Protein AF-H2KV58-F1 (afdb_monomer_lite)

Sequence (268 aa):
MRIWKFLKVDTVLFVPSQLVDFVIVAQPSCDIRPKVQAQDVGFKPAGRNEATLSSSSASGVIELLENLCDEKLVSSTQASLLKNKYLKVYKMLNESRDSEFRLVNQSKQYTIELRKLEETLAKAENYPESYNTQADKLREELLTAENQLLCCEGRCDELGYIIEGLRDEEKMLRRECKRKPKGEELENQRIQLERAIEELQTEKLKHTNDGKHLIQTLKEERDALEEEQQLANNTYEQLQSLKDELSGTNPVPIQCQKECAKIEKQQL

Secondary structure (DSSP, 8-state):
-------------------------------------------PPPP----S--THHHHHHHHHHHHHHHTTSS-HHHHHHHHHHHHHHHHHHHHHHHHHHHHHHHHHHHHHHHHHHHHHHHHHHTS--SS-SHHHHHHHHHHHHHHHHHHHHHHHHHHHHHHHHHHHHHHHHHHHHHHSPPHHHHHHHHHHHHHHHHHHHHHHHHHHHHHHHHHHHHHHHHHHHHHHHHHHHHHHHHHHHHHHHHHHHTHHHHHHHHHHHHHHTT--

Foldseek 3Di:
DDDDDDDDPPPPPDDDPDDPPDPPPDDPPPPDDDDDDPDPPPDDPDDPPVDDDDVVVLVVVLVVLVVCVVVVVDPPVRSVVVNVVSVVVVVVVVVVVVVVVVVVVVVVVVVVVVVVVVVVVVVVVPDPPDCPDPVSVVVVVVVVVVVVVVVVVVVVVVVVVVVVVVVVVVVVVVVVVVPDDDPVRVVVVVVVVVVVVVVVVVVVVVVVVVVVVVVVVVVVVVVVVVVVVVVVVVVVVVVVVVVVVVVVCVCVVVVVVVVVVVVVVVVD

pLDDT: mean 79.7, std 22.56, range [31.58, 98.69]

Radius of gyration: 80.45 Å; chains: 1; bounding box: 173×56×215 Å

Structure (mmCIF, N/CA/C/O backbone):
data_AF-H2KV58-F1
#
_entry.id   AF-H2KV58-F1
#
loop_
_atom_site.group_PDB
_atom_site.id
_atom_site.type_symbol
_atom_site.label_atom_id
_atom_site.label_alt_id
_atom_site.label_comp_id
_atom_site.label_asym_id
_atom_site.label_entity_id
_atom_site.label_seq_id
_atom_site.pdbx_PDB_ins_code
_atom_site.Cartn_x
_atom_site.Cartn_y
_atom_site.Cartn_z
_atom_site.occupancy
_atom_site.B_iso_or_equiv
_atom_site.auth_seq_id
_atom_site.auth_comp_id
_atom_site.auth_asym_id
_atom_site.auth_atom_id
_atom_site.pdbx_PDB_model_num
ATOM 1 N N . MET A 1 1 ? 6.576 -27.231 42.875 1.00 41.84 1 MET A N 1
ATOM 2 C CA . MET A 1 1 ? 7.139 -28.538 42.476 1.00 41.84 1 MET A CA 1
ATOM 3 C C . MET A 1 1 ? 6.028 -29.373 41.848 1.00 41.84 1 MET A C 1
ATOM 5 O O . MET A 1 1 ? 5.239 -29.951 42.577 1.00 41.84 1 MET A O 1
ATOM 9 N N . ARG A 1 2 ? 5.904 -29.356 40.517 1.00 37.59 2 ARG A N 1
ATOM 10 C CA . ARG A 1 2 ? 5.389 -30.451 39.675 1.00 37.59 2 ARG A CA 1
ATOM 11 C C . ARG A 1 2 ? 5.483 -29.994 38.223 1.00 37.59 2 ARG A C 1
ATOM 13 O O . ARG A 1 2 ? 4.973 -28.950 37.842 1.00 37.59 2 ARG A O 1
ATOM 20 N N . ILE A 1 3 ? 6.275 -30.765 37.502 1.00 43.22 3 ILE A N 1
ATOM 21 C CA . ILE A 1 3 ? 6.781 -30.573 36.152 1.00 43.22 3 ILE A CA 1
ATOM 22 C C . ILE A 1 3 ? 5.855 -31.357 35.240 1.00 43.22 3 ILE A C 1
ATOM 24 O O . ILE A 1 3 ? 5.830 -32.570 35.401 1.00 43.22 3 ILE A O 1
ATOM 28 N N . TRP A 1 4 ? 5.167 -30.727 34.290 1.00 34.62 4 TRP A N 1
ATOM 29 C CA . TRP A 1 4 ? 4.682 -31.422 33.095 1.00 34.62 4 TRP A CA 1
ATOM 30 C C . TRP A 1 4 ? 5.054 -30.608 31.858 1.00 34.62 4 TRP A C 1
ATOM 32 O O . TRP A 1 4 ? 5.049 -29.381 31.849 1.00 34.62 4 TRP A O 1
ATOM 42 N N . LYS A 1 5 ? 5.523 -31.354 30.870 1.00 40.56 5 LYS A N 1
ATOM 43 C CA . LYS A 1 5 ? 6.378 -30.982 29.750 1.00 40.56 5 LYS A CA 1
ATOM 44 C C . LYS A 1 5 ? 5.607 -31.373 28.481 1.00 40.56 5 LYS A C 1
ATOM 46 O O . LYS A 1 5 ? 4.876 -32.355 28.522 1.00 40.56 5 LYS A O 1
ATOM 51 N N . PHE A 1 6 ? 5.883 -30.668 27.383 1.00 35.94 6 PHE A N 1
ATOM 52 C CA . PHE A 1 6 ? 5.496 -30.957 25.992 1.00 35.94 6 PHE A CA 1
ATOM 53 C C . PHE A 1 6 ? 4.024 -30.765 25.592 1.00 35.94 6 PHE A C 1
ATOM 55 O O . PHE A 1 6 ? 3.172 -31.593 25.870 1.00 35.94 6 PHE A O 1
ATOM 62 N N . LEU A 1 7 ? 3.787 -29.746 24.762 1.00 31.58 7 LEU A N 1
ATOM 63 C CA . LEU A 1 7 ? 3.457 -29.971 23.352 1.00 31.58 7 LEU A CA 1
ATOM 64 C C . LEU A 1 7 ? 3.960 -28.758 22.557 1.00 31.58 7 LEU A C 1
ATOM 66 O O . LEU A 1 7 ? 3.471 -27.643 22.718 1.00 31.58 7 LEU A O 1
ATOM 70 N N . LYS A 1 8 ? 5.002 -28.969 21.753 1.00 35.81 8 LYS A N 1
ATOM 71 C CA . LYS A 1 8 ? 5.476 -27.998 20.771 1.00 35.81 8 LYS A CA 1
ATOM 72 C C . LYS A 1 8 ? 4.748 -28.352 19.482 1.00 35.81 8 LYS A C 1
ATOM 74 O O . LYS A 1 8 ? 5.002 -29.408 18.914 1.00 35.81 8 LYS A O 1
ATOM 79 N N . VAL A 1 9 ? 3.756 -27.547 19.118 1.00 35.97 9 VAL A N 1
ATOM 80 C CA . VAL A 1 9 ? 3.068 -27.670 17.833 1.00 35.97 9 VAL A CA 1
ATOM 81 C C . VAL A 1 9 ? 3.867 -26.821 16.860 1.00 35.97 9 VAL A C 1
ATOM 83 O O . VAL A 1 9 ? 3.733 -25.601 16.830 1.00 35.97 9 VAL A O 1
ATOM 86 N N . ASP A 1 10 ? 4.772 -27.474 16.138 1.00 35.25 10 ASP A N 1
ATOM 87 C CA . ASP A 1 10 ? 5.419 -26.885 14.976 1.00 35.25 10 ASP A CA 1
ATOM 88 C C . ASP A 1 10 ? 4.368 -26.800 13.864 1.00 35.25 10 ASP A C 1
ATOM 90 O O . ASP A 1 10 ? 4.073 -27.778 13.174 1.00 35.25 10 ASP A O 1
ATOM 94 N N . THR A 1 11 ? 3.755 -25.628 13.714 1.00 36.84 11 THR A N 1
ATOM 95 C CA . THR A 1 11 ? 2.908 -25.318 12.562 1.00 36.84 11 THR A CA 1
ATOM 96 C C . THR A 1 11 ? 3.823 -25.033 11.376 1.00 36.84 11 THR A C 1
ATOM 98 O O . THR A 1 11 ? 4.198 -23.895 11.102 1.00 36.84 11 THR A O 1
ATOM 101 N N . VAL A 1 12 ? 4.231 -26.101 10.695 1.00 36.06 12 VAL A N 1
ATOM 102 C CA . VAL A 1 12 ? 4.872 -26.041 9.382 1.00 36.06 12 VAL A CA 1
ATOM 103 C C . VAL A 1 12 ? 3.829 -25.524 8.393 1.00 36.06 12 VAL A C 1
ATOM 105 O O . VAL A 1 12 ? 2.976 -26.272 7.918 1.00 36.06 12 VAL A O 1
ATOM 108 N N . LEU A 1 13 ? 3.874 -24.225 8.098 1.00 35.47 13 LEU A N 1
ATOM 109 C CA . LEU A 1 13 ? 3.200 -23.661 6.935 1.00 35.47 13 LEU A CA 1
ATOM 110 C C . LEU A 1 13 ? 3.973 -24.116 5.696 1.00 35.47 13 LEU A C 1
ATOM 112 O O . LEU A 1 13 ? 5.017 -23.583 5.331 1.00 35.47 13 LEU A O 1
ATOM 116 N N . PHE A 1 14 ? 3.453 -25.193 5.121 1.00 31.97 14 PHE A N 1
ATOM 117 C CA . PHE A 1 14 ? 3.780 -25.740 3.818 1.00 31.97 14 PHE A CA 1
ATOM 118 C C . PHE A 1 14 ? 3.598 -24.647 2.755 1.00 31.97 14 PHE A C 1
ATOM 120 O O . PHE A 1 14 ? 2.476 -24.326 2.371 1.00 31.97 14 PHE A O 1
ATOM 127 N N . VAL A 1 15 ? 4.702 -24.045 2.313 1.00 36.53 15 VAL A N 1
ATOM 128 C CA . VAL A 1 15 ? 4.738 -23.188 1.123 1.00 36.53 15 VAL A CA 1
ATOM 129 C C . VAL A 1 15 ? 4.831 -24.126 -0.081 1.00 36.53 15 VAL A C 1
ATOM 131 O O . VAL A 1 15 ? 5.850 -24.809 -0.216 1.00 36.53 15 VAL A O 1
ATOM 134 N N . PRO A 1 16 ? 3.810 -24.224 -0.950 1.00 35.59 16 PRO A N 1
ATOM 135 C CA . PRO A 1 16 ? 3.936 -25.025 -2.150 1.00 35.59 16 PRO A CA 1
ATOM 136 C C . PRO A 1 16 ? 4.891 -24.309 -3.109 1.00 35.59 16 PRO A C 1
ATOM 138 O O . PRO A 1 16 ? 4.558 -23.315 -3.749 1.00 35.59 16 PRO A O 1
ATOM 141 N N . SER A 1 17 ? 6.108 -24.838 -3.202 1.00 42.50 17 SER A N 1
ATOM 142 C CA . SER A 1 17 ? 6.956 -24.675 -4.375 1.00 42.50 17 SER A CA 1
ATOM 143 C C . SER A 1 17 ? 6.247 -25.332 -5.555 1.00 42.50 17 SER A C 1
ATOM 145 O O . SER A 1 17 ? 6.141 -26.555 -5.559 1.00 42.50 17 SER A O 1
ATOM 147 N N . GLN A 1 18 ? 5.749 -24.539 -6.508 1.00 46.44 18 GLN A N 1
ATOM 148 C CA . GLN A 1 18 ? 5.664 -24.850 -7.945 1.00 46.44 18 GLN A CA 1
ATOM 149 C C . GLN A 1 18 ? 4.760 -23.835 -8.657 1.00 46.44 18 GLN A C 1
ATOM 151 O O . GLN A 1 18 ? 3.552 -24.014 -8.752 1.00 46.44 18 GLN A O 1
ATOM 156 N N . LEU A 1 19 ? 5.376 -22.803 -9.228 1.00 35.50 19 LEU A N 1
ATOM 157 C CA . LEU A 1 19 ? 4.984 -22.306 -10.542 1.00 35.50 19 LEU A CA 1
ATOM 158 C C . LEU A 1 19 ? 6.240 -21.702 -11.168 1.00 35.50 19 LEU A C 1
ATOM 160 O O . LEU A 1 19 ? 6.661 -20.595 -10.847 1.00 35.50 19 LEU A O 1
ATOM 164 N N . VAL A 1 20 ? 6.931 -22.522 -11.955 1.00 38.81 20 VAL A N 1
ATOM 165 C CA . VAL A 1 20 ? 8.069 -22.079 -12.754 1.00 38.81 20 VAL A CA 1
ATOM 166 C C . VAL A 1 20 ? 7.451 -21.405 -13.970 1.00 38.81 20 VAL A C 1
ATOM 168 O O . VAL A 1 20 ? 7.131 -22.076 -14.950 1.00 38.81 20 VAL A O 1
ATOM 171 N N . ASP A 1 21 ? 7.184 -20.104 -13.869 1.00 37.12 21 ASP A N 1
ATOM 172 C CA . ASP A 1 21 ? 6.738 -19.342 -15.026 1.00 37.12 21 ASP A CA 1
ATOM 173 C C . ASP A 1 21 ? 7.871 -19.328 -16.051 1.00 37.12 21 ASP A C 1
ATOM 175 O O . ASP A 1 21 ? 8.984 -18.849 -15.826 1.00 37.12 21 ASP A O 1
ATOM 179 N N . PHE A 1 22 ? 7.569 -19.965 -17.174 1.00 35.16 22 PHE A N 1
ATOM 180 C CA . PHE A 1 22 ? 8.409 -20.098 -18.344 1.00 35.16 22 PHE A CA 1
ATOM 181 C C . PHE A 1 22 ? 8.706 -18.692 -18.884 1.00 35.16 22 PHE A C 1
ATOM 183 O O . PHE A 1 22 ? 7.900 -18.103 -19.604 1.00 35.16 22 PHE A O 1
ATOM 190 N N . VAL A 1 23 ? 9.866 -18.130 -18.548 1.00 39.59 23 VAL A N 1
ATOM 191 C CA . VAL A 1 23 ? 10.359 -16.930 -19.227 1.00 39.59 23 VAL A CA 1
ATOM 192 C C . VAL A 1 23 ? 10.811 -17.364 -20.619 1.00 39.59 23 VAL A C 1
ATOM 194 O O . VAL A 1 23 ? 11.914 -17.875 -20.806 1.00 39.59 23 VAL A O 1
ATOM 197 N N . ILE A 1 24 ? 9.941 -17.184 -21.614 1.00 41.88 24 ILE A N 1
ATOM 198 C CA . ILE A 1 24 ? 10.328 -17.278 -23.022 1.00 41.88 24 ILE A CA 1
ATOM 199 C C . ILE A 1 24 ? 11.175 -16.041 -23.331 1.00 41.88 24 ILE A C 1
ATOM 201 O O . ILE A 1 24 ? 10.663 -14.989 -23.712 1.00 41.88 24 ILE A O 1
ATOM 205 N N . VAL A 1 25 ? 12.491 -16.158 -23.152 1.00 43.44 25 VAL A N 1
ATOM 206 C CA . VAL A 1 25 ? 13.443 -15.219 -23.748 1.00 43.44 25 VAL A CA 1
ATOM 207 C C . VAL A 1 25 ? 13.513 -15.561 -25.232 1.00 43.44 25 VAL A C 1
ATOM 209 O O . VAL A 1 25 ? 14.140 -16.542 -25.628 1.00 43.44 25 VAL A O 1
ATOM 212 N N . ALA A 1 26 ? 12.822 -14.781 -26.060 1.00 37.25 26 ALA A N 1
ATOM 213 C CA . ALA A 1 26 ? 12.963 -14.869 -27.505 1.00 37.25 26 ALA A CA 1
ATOM 214 C C . ALA A 1 26 ? 14.418 -14.544 -27.882 1.00 37.25 26 ALA A C 1
ATOM 216 O O . ALA A 1 26 ? 14.862 -13.403 -27.752 1.00 37.25 26 ALA A O 1
ATOM 217 N N . GLN A 1 27 ? 15.169 -15.551 -28.332 1.00 46.03 27 GLN A N 1
ATOM 218 C CA . GLN A 1 27 ? 16.462 -15.335 -28.972 1.00 46.03 27 GLN A CA 1
ATOM 219 C C . GLN A 1 27 ? 16.233 -14.725 -30.362 1.00 46.03 27 GLN A C 1
ATOM 221 O O . GLN A 1 27 ? 15.480 -15.301 -31.153 1.00 46.03 27 GLN A O 1
ATOM 226 N N . PRO A 1 28 ? 16.877 -13.602 -30.716 1.00 39.28 28 PRO A N 1
ATOM 227 C CA . PRO A 1 28 ? 16.922 -13.172 -32.101 1.00 39.28 28 PRO A CA 1
ATOM 228 C C . PRO A 1 28 ? 17.891 -14.085 -32.863 1.00 39.28 28 PRO A C 1
ATOM 230 O O . PRO A 1 28 ? 19.103 -14.049 -32.663 1.00 39.28 28 PRO A O 1
ATOM 233 N N . SER A 1 29 ? 17.344 -14.924 -33.741 1.00 42.09 29 SER A N 1
ATOM 234 C CA . SER A 1 29 ? 18.112 -15.694 -34.716 1.00 42.09 29 SER A CA 1
ATOM 235 C C . SER A 1 29 ? 18.683 -14.748 -35.776 1.00 42.09 29 SER A C 1
ATOM 237 O O . SER A 1 29 ? 18.009 -14.423 -36.756 1.00 42.09 29 SER A O 1
ATOM 239 N N . CYS A 1 30 ? 19.918 -14.294 -35.589 1.00 38.28 30 CYS A N 1
ATOM 240 C CA . CYS A 1 30 ? 20.652 -13.540 -36.603 1.00 38.28 30 CYS A CA 1
ATOM 241 C C . CYS A 1 30 ? 21.649 -14.457 -37.317 1.00 38.28 30 CYS A C 1
ATOM 243 O O . CYS A 1 30 ? 22.857 -14.287 -37.194 1.00 38.28 30 CYS A O 1
ATOM 245 N N . ASP A 1 31 ? 21.136 -15.428 -38.073 1.00 42.22 31 ASP A N 1
ATOM 246 C CA . ASP A 1 31 ? 21.945 -16.229 -38.992 1.00 42.22 31 ASP A CA 1
ATOM 247 C C . ASP A 1 31 ? 21.827 -15.648 -40.407 1.00 42.22 31 ASP A C 1
ATOM 249 O O . ASP A 1 31 ? 20.960 -16.016 -41.197 1.0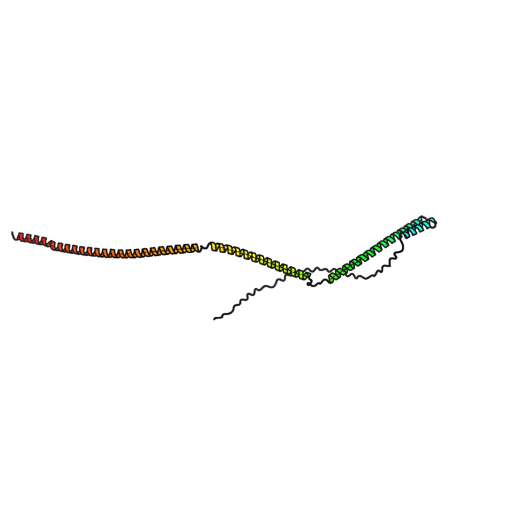0 42.22 31 ASP A O 1
ATOM 253 N N . ILE A 1 32 ? 22.707 -14.697 -40.732 1.00 45.91 32 ILE A N 1
ATOM 254 C CA . ILE A 1 32 ? 23.013 -14.343 -42.122 1.00 45.91 32 ILE A CA 1
ATOM 255 C C . ILE A 1 32 ? 24.529 -14.221 -42.244 1.00 45.91 32 ILE A C 1
ATOM 257 O O . ILE A 1 32 ? 25.111 -13.153 -42.070 1.00 45.91 32 ILE A O 1
ATOM 261 N N . ARG A 1 33 ? 25.182 -15.337 -42.571 1.00 39.84 33 ARG A N 1
ATOM 262 C CA . ARG A 1 33 ? 26.580 -15.354 -43.008 1.00 39.84 33 ARG A CA 1
ATOM 263 C C . ARG A 1 33 ? 26.635 -15.642 -44.509 1.00 39.84 33 ARG A C 1
ATOM 265 O O . ARG A 1 33 ? 26.424 -16.788 -44.902 1.00 39.84 33 ARG A O 1
ATOM 272 N N . PRO A 1 34 ? 27.035 -14.690 -45.364 1.00 40.12 34 PRO A N 1
ATOM 273 C CA . PRO A 1 34 ? 27.686 -15.029 -46.614 1.00 40.12 34 PRO A CA 1
ATOM 274 C C . PRO A 1 34 ? 29.187 -15.186 -46.339 1.00 40.12 34 PRO A C 1
ATOM 276 O O . PRO A 1 34 ? 29.875 -14.238 -45.965 1.00 40.12 34 PRO A O 1
ATOM 279 N N . LYS A 1 35 ? 29.718 -16.399 -46.530 1.00 42.88 35 LYS A N 1
ATOM 280 C CA . LYS A 1 35 ? 31.163 -16.601 -46.702 1.00 42.88 35 LYS A CA 1
ATOM 281 C C . LYS A 1 35 ? 31.558 -15.973 -48.039 1.00 42.88 35 LYS A C 1
ATOM 283 O O . LYS A 1 35 ? 31.324 -16.578 -49.080 1.00 42.88 35 LYS A O 1
ATOM 288 N N . VAL A 1 36 ? 32.184 -14.802 -48.015 1.00 39.12 36 VAL A N 1
ATOM 289 C CA . VAL A 1 36 ? 32.956 -14.310 -49.160 1.00 39.12 36 VAL A CA 1
ATOM 290 C C . VAL A 1 36 ? 34.425 -14.451 -48.793 1.00 39.12 36 VAL A C 1
ATOM 292 O O . VAL A 1 36 ? 34.933 -13.754 -47.921 1.00 39.12 36 VAL A O 1
ATOM 295 N N . GLN A 1 37 ? 35.091 -15.418 -49.421 1.00 38.59 37 GLN A N 1
ATOM 296 C CA . GLN A 1 37 ? 36.546 -15.496 -49.411 1.00 38.59 37 GLN A CA 1
ATOM 297 C C . GLN A 1 37 ? 37.063 -14.291 -50.200 1.00 38.59 37 GLN A C 1
ATOM 299 O O . GLN A 1 37 ? 36.939 -14.247 -51.422 1.00 38.59 37 GLN A O 1
ATOM 304 N N . ALA A 1 38 ? 37.599 -13.296 -49.497 1.00 39.78 38 ALA A N 1
ATOM 305 C CA . ALA A 1 38 ? 38.353 -12.223 -50.121 1.00 39.78 38 ALA A CA 1
ATOM 306 C C . ALA A 1 38 ? 39.687 -12.809 -50.600 1.00 39.78 38 ALA A C 1
ATOM 308 O O . ALA A 1 38 ? 40.596 -13.068 -49.812 1.00 39.78 38 ALA A O 1
ATOM 309 N N . GLN A 1 39 ? 39.773 -13.090 -51.897 1.00 37.50 39 GLN A N 1
ATOM 310 C CA . GLN A 1 39 ? 41.040 -13.371 -52.549 1.00 37.50 39 GLN A CA 1
ATOM 311 C C . GLN A 1 39 ? 41.776 -12.034 -52.680 1.00 37.50 39 GLN A C 1
ATOM 313 O O . GLN A 1 39 ? 41.301 -11.121 -53.354 1.00 37.50 39 GLN A O 1
ATOM 318 N N . ASP A 1 40 ? 42.899 -11.912 -51.978 1.00 40.06 40 ASP A N 1
ATOM 319 C CA . ASP A 1 40 ? 43.771 -10.740 -51.997 1.00 40.06 40 ASP A CA 1
ATOM 320 C C . ASP A 1 40 ? 44.438 -10.626 -53.376 1.00 40.06 40 ASP A C 1
ATOM 322 O O . ASP A 1 40 ? 45.504 -11.184 -53.641 1.00 40.06 40 ASP A O 1
ATOM 326 N N . VAL A 1 41 ? 43.759 -9.963 -54.313 1.00 40.31 41 VAL A N 1
ATOM 327 C CA . VAL A 1 41 ? 44.356 -9.551 -55.584 1.00 40.31 41 VAL A CA 1
ATOM 328 C C . VAL A 1 41 ? 45.042 -8.218 -55.334 1.00 40.31 41 VAL A C 1
ATOM 330 O O . VAL A 1 41 ? 44.462 -7.146 -55.501 1.00 40.31 41 VAL A O 1
ATOM 333 N N . GLY A 1 42 ? 46.299 -8.301 -54.898 1.00 35.09 42 GLY A N 1
ATOM 334 C CA . GLY A 1 42 ? 47.184 -7.155 -54.760 1.00 35.09 42 GLY A CA 1
ATOM 335 C C . GLY A 1 42 ? 47.358 -6.441 -56.100 1.00 35.09 42 GLY A C 1
ATOM 336 O O . GLY A 1 42 ? 48.247 -6.766 -56.886 1.00 35.09 42 GLY A O 1
ATOM 337 N N . PHE A 1 43 ? 46.517 -5.444 -56.366 1.00 43.75 43 PHE A N 1
ATOM 338 C CA . PHE A 1 43 ? 46.703 -4.533 -57.484 1.00 43.75 43 PHE A CA 1
ATOM 339 C C . PHE A 1 43 ? 47.752 -3.500 -57.072 1.00 43.75 43 PHE A C 1
ATOM 341 O O . PHE A 1 43 ? 47.471 -2.568 -56.317 1.00 43.75 43 PHE A O 1
ATOM 348 N N . LYS A 1 44 ? 48.994 -3.680 -57.534 1.00 37.97 44 LYS A N 1
ATOM 349 C CA . LYS A 1 44 ? 50.025 -2.645 -57.408 1.00 37.97 44 LYS A CA 1
ATOM 350 C C . LYS A 1 44 ? 49.632 -1.472 -58.312 1.00 37.97 44 LYS A C 1
ATOM 352 O O . LYS A 1 44 ? 49.613 -1.660 -59.529 1.00 37.97 44 LYS A O 1
ATOM 357 N N . PRO A 1 45 ? 49.358 -0.270 -57.775 1.00 41.81 45 PRO A N 1
ATOM 358 C CA . PRO A 1 45 ? 49.167 0.891 -58.622 1.00 41.81 45 PRO A CA 1
ATOM 359 C C . PRO A 1 45 ? 50.501 1.184 -59.308 1.00 41.81 45 PRO A C 1
ATOM 361 O O . PRO A 1 45 ? 51.513 1.431 -58.645 1.00 41.81 45 PRO A O 1
ATOM 364 N N . ALA A 1 46 ? 50.512 1.127 -60.639 1.00 38.41 46 ALA A N 1
ATOM 365 C CA . ALA A 1 46 ? 51.593 1.708 -61.412 1.00 38.41 46 ALA A CA 1
ATOM 366 C C . ALA A 1 46 ? 51.696 3.177 -60.993 1.00 38.41 46 ALA A C 1
ATOM 368 O O . ALA A 1 46 ? 50.713 3.921 -61.033 1.00 38.41 46 ALA A O 1
ATOM 369 N N . GLY A 1 47 ? 52.874 3.544 -60.489 1.00 35.53 47 GLY A N 1
ATOM 370 C CA . GLY A 1 47 ? 53.172 4.879 -60.010 1.00 35.53 47 GLY A CA 1
ATOM 371 C C . GLY A 1 47 ? 52.721 5.925 -61.020 1.00 35.53 47 GLY A C 1
ATOM 372 O O . GLY A 1 47 ? 52.980 5.832 -62.218 1.00 35.53 47 GLY A O 1
ATOM 373 N N . ARG A 1 48 ? 52.020 6.921 -60.493 1.00 41.28 48 ARG A N 1
ATOM 374 C CA . ARG A 1 48 ? 51.663 8.155 -61.168 1.00 41.28 48 ARG A CA 1
ATOM 375 C C . ARG A 1 48 ? 52.940 8.802 -61.711 1.00 41.28 48 ARG A C 1
ATOM 377 O O . ARG A 1 48 ? 53.661 9.458 -60.968 1.00 41.28 48 ARG A O 1
ATOM 384 N N . ASN A 1 49 ? 53.199 8.653 -63.005 1.00 37.50 49 ASN A N 1
ATOM 385 C CA . ASN A 1 49 ? 54.055 9.594 -63.713 1.00 37.50 49 ASN A CA 1
ATOM 386 C C . ASN A 1 49 ? 53.216 10.858 -63.910 1.00 37.50 49 ASN A C 1
ATOM 388 O O . ASN A 1 49 ? 52.473 10.994 -64.874 1.00 37.50 49 ASN A O 1
ATOM 392 N N . GLU A 1 50 ? 53.294 11.762 -62.940 1.00 43.16 50 GLU A N 1
ATOM 393 C CA . GLU A 1 50 ? 52.589 13.049 -62.894 1.00 43.16 50 GLU A CA 1
ATOM 394 C C . GLU A 1 50 ? 53.114 14.069 -63.929 1.00 43.16 50 GLU A C 1
ATOM 396 O O . GLU A 1 50 ? 52.781 15.248 -63.888 1.00 43.16 50 GLU A O 1
ATOM 401 N N . ALA A 1 51 ? 53.916 13.617 -64.893 1.00 42.44 51 ALA A N 1
ATOM 402 C CA . ALA A 1 51 ? 54.486 14.425 -65.954 1.00 42.44 51 ALA A CA 1
ATOM 403 C C . ALA A 1 51 ? 54.188 13.764 -67.298 1.00 42.44 51 ALA A C 1
ATOM 405 O O . ALA A 1 51 ? 54.831 12.785 -67.664 1.00 42.44 51 ALA A O 1
ATOM 406 N N . THR A 1 52 ? 53.192 14.299 -68.002 1.00 41.97 52 THR A N 1
ATOM 407 C CA . THR A 1 52 ? 53.089 14.479 -69.464 1.00 41.97 52 THR A CA 1
ATOM 408 C C . THR A 1 52 ? 51.625 14.403 -69.883 1.00 41.97 52 THR A C 1
ATOM 410 O O . THR A 1 52 ? 50.872 13.551 -69.427 1.00 41.97 52 THR A O 1
ATOM 413 N N . LEU A 1 53 ? 51.234 15.288 -70.799 1.00 47.28 53 LEU A N 1
ATOM 414 C CA . LEU A 1 53 ? 49.874 15.488 -71.314 1.00 47.28 53 LEU A CA 1
ATOM 415 C C . LEU A 1 53 ? 49.002 16.433 -70.469 1.00 47.28 53 LEU A C 1
ATOM 417 O O . LEU A 1 53 ? 47.810 16.210 -70.269 1.00 47.28 53 LEU A O 1
ATOM 421 N N . SER A 1 54 ? 49.591 17.568 -70.080 1.00 45.72 54 SER A N 1
ATOM 422 C CA . SER A 1 54 ? 48.853 18.835 -69.999 1.00 45.72 54 SER A CA 1
ATOM 423 C C . SER A 1 54 ? 48.007 19.044 -71.261 1.00 45.72 54 SER A C 1
ATOM 425 O O . SER A 1 54 ? 48.387 18.593 -72.342 1.00 45.72 54 SER A O 1
ATOM 427 N N . SER A 1 55 ? 46.925 19.819 -71.141 1.00 50.94 55 SER A N 1
ATOM 428 C CA . SER A 1 55 ? 46.136 20.424 -72.239 1.00 50.94 55 SER A CA 1
ATOM 429 C C . SER A 1 55 ? 46.978 20.876 -73.459 1.00 50.94 55 SER A C 1
ATOM 431 O O . SER A 1 55 ? 46.549 20.771 -74.607 1.00 50.94 55 SER A O 1
ATOM 433 N N . SER A 1 56 ? 48.239 21.249 -73.217 1.00 54.72 56 SER A N 1
ATOM 434 C CA . SER A 1 56 ? 49.294 21.496 -74.207 1.00 54.72 56 SER A CA 1
ATOM 435 C C . SER A 1 56 ? 49.471 20.401 -75.278 1.00 54.72 56 SER A C 1
ATOM 437 O O . SER A 1 56 ? 49.737 20.736 -76.427 1.00 54.72 56 SER A O 1
ATOM 439 N N . SER A 1 57 ? 49.279 19.112 -74.971 1.00 62.84 57 SER A N 1
ATOM 440 C CA . SER A 1 57 ? 49.487 18.045 -75.964 1.00 62.84 57 SER A CA 1
ATOM 441 C C . SER A 1 57 ? 48.379 17.969 -77.012 1.00 62.84 57 SER A C 1
ATOM 443 O O . SER A 1 57 ? 48.667 17.588 -78.145 1.00 62.84 57 SER A O 1
ATOM 445 N N . ALA A 1 58 ? 47.137 18.309 -76.655 1.00 67.12 58 ALA A N 1
ATOM 446 C CA . ALA A 1 58 ? 46.033 18.322 -77.611 1.00 67.12 58 ALA A CA 1
ATOM 447 C C . ALA A 1 58 ? 46.147 19.502 -78.568 1.00 67.12 58 ALA A C 1
ATOM 449 O O . ALA A 1 58 ? 45.994 19.331 -79.776 1.00 67.12 58 ALA A O 1
ATOM 450 N N . SER A 1 59 ? 46.508 20.665 -78.024 1.00 75.62 59 SER A N 1
ATOM 451 C CA . SER A 1 59 ? 46.816 21.855 -78.813 1.00 75.62 59 SER A CA 1
ATOM 452 C C . SER A 1 59 ? 47.993 21.605 -79.759 1.00 75.62 59 SER A C 1
ATOM 454 O O . SER A 1 59 ? 47.876 21.885 -80.945 1.00 75.62 59 SER A O 1
ATOM 456 N N . GLY A 1 60 ? 49.076 20.981 -79.277 1.00 84.06 60 GLY A N 1
ATOM 457 C CA . GLY A 1 60 ? 50.267 20.725 -80.093 1.00 84.06 60 GLY A CA 1
ATOM 458 C C . GLY A 1 60 ? 50.034 19.759 -81.260 1.00 84.06 60 GLY A C 1
ATOM 459 O O . GLY A 1 60 ? 50.556 19.973 -82.348 1.00 84.06 60 GLY A O 1
ATOM 460 N N . VAL A 1 61 ? 49.217 18.712 -81.089 1.00 85.88 61 VAL A N 1
ATOM 461 C CA . VAL A 1 61 ? 48.892 17.792 -82.200 1.00 85.88 61 VAL A CA 1
ATOM 462 C C . VAL A 1 61 ? 47.977 18.454 -83.234 1.00 85.88 61 VAL A C 1
ATOM 464 O O . VAL A 1 61 ? 48.108 18.190 -84.427 1.00 85.88 61 VAL A O 1
ATOM 467 N N . ILE A 1 62 ? 47.061 19.322 -82.801 1.00 86.94 62 ILE A N 1
ATOM 468 C CA . ILE A 1 62 ? 46.177 20.064 -83.709 1.00 86.94 62 ILE A CA 1
ATOM 469 C C . ILE A 1 62 ? 46.975 21.089 -84.521 1.00 86.94 62 ILE A C 1
ATOM 471 O O . ILE A 1 62 ? 46.775 21.162 -85.730 1.00 86.94 62 ILE A O 1
ATOM 475 N N . GLU A 1 63 ? 47.909 21.793 -83.883 1.00 86.94 63 GLU A N 1
ATOM 476 C CA . GLU A 1 63 ? 48.817 22.760 -84.512 1.00 86.94 63 GLU A CA 1
ATOM 477 C C . GLU A 1 63 ? 49.758 22.076 -85.522 1.00 86.94 63 GLU A C 1
ATOM 479 O O . GLU A 1 63 ? 49.931 22.552 -86.640 1.00 86.94 63 GLU A O 1
ATOM 484 N N . LEU A 1 64 ? 50.272 20.878 -85.212 1.00 87.06 64 LEU A N 1
ATOM 485 C CA . LEU A 1 64 ? 51.024 20.062 -86.179 1.00 87.06 64 LEU A CA 1
ATOM 486 C C . LEU A 1 64 ? 50.178 19.666 -87.400 1.00 87.06 64 LEU A C 1
ATOM 488 O O . LEU A 1 64 ? 50.671 19.678 -88.525 1.00 87.06 64 LEU A O 1
ATOM 492 N N . LEU A 1 65 ? 48.902 19.325 -87.199 1.00 86.31 65 LEU A N 1
ATOM 493 C CA . LEU A 1 65 ? 47.984 19.012 -88.301 1.00 86.31 65 LEU A CA 1
ATOM 494 C C . LEU A 1 65 ? 47.599 20.255 -89.124 1.00 86.31 65 LEU A C 1
ATOM 496 O O . LEU A 1 65 ? 47.223 20.106 -90.286 1.00 86.31 65 LEU A O 1
ATOM 500 N N . GLU A 1 66 ? 47.667 21.453 -88.540 1.00 86.94 66 GLU A N 1
ATOM 501 C CA . GLU A 1 66 ? 47.484 22.739 -89.233 1.00 86.94 66 GLU A CA 1
ATOM 502 C C . GLU A 1 66 ? 48.697 23.066 -90.093 1.00 86.94 66 GLU A C 1
ATOM 504 O O . GLU A 1 66 ? 48.542 23.245 -91.299 1.00 86.94 66 GLU A O 1
ATOM 509 N N . ASN A 1 67 ? 49.896 22.968 -89.523 1.00 87.56 67 ASN A N 1
ATOM 510 C CA . ASN A 1 67 ? 51.147 23.188 -90.245 1.00 87.56 67 ASN A CA 1
ATOM 511 C C . ASN A 1 67 ? 51.295 22.235 -91.450 1.00 87.56 67 ASN A C 1
ATOM 513 O O . ASN A 1 67 ? 51.644 22.665 -92.544 1.00 87.56 67 ASN A O 1
ATOM 517 N N . LEU A 1 68 ? 50.934 20.952 -91.305 1.00 85.62 68 LEU A N 1
ATOM 518 C CA . LEU A 1 68 ? 50.946 19.983 -92.417 1.00 85.62 68 LEU A CA 1
ATOM 519 C C . LEU A 1 68 ? 49.915 20.291 -93.522 1.00 85.62 68 LEU A C 1
ATOM 521 O O . LEU A 1 68 ? 50.087 19.875 -94.673 1.00 85.62 68 LEU A O 1
ATOM 525 N N . CYS A 1 69 ? 48.829 20.988 -93.178 1.00 85.81 69 CYS A N 1
ATOM 526 C CA . CYS A 1 69 ? 47.840 21.472 -94.139 1.00 85.81 69 CYS A CA 1
ATOM 527 C C . CYS A 1 69 ? 48.359 22.720 -94.873 1.00 85.81 69 CYS A C 1
ATOM 529 O O . CYS A 1 69 ? 48.183 22.827 -96.089 1.00 85.81 69 CYS A O 1
ATOM 531 N N . ASP A 1 70 ? 49.040 23.620 -94.157 1.00 86.75 70 ASP A N 1
ATOM 532 C CA . ASP A 1 70 ? 49.655 24.836 -94.706 1.00 86.75 70 ASP A CA 1
ATOM 533 C C . ASP A 1 70 ? 50.820 24.509 -95.657 1.00 86.75 70 ASP A C 1
ATOM 535 O O . ASP A 1 70 ? 50.949 25.113 -96.725 1.00 86.75 70 ASP A O 1
ATOM 539 N N . GLU A 1 71 ? 51.599 23.467 -95.347 1.00 88.56 71 GLU A N 1
ATOM 540 C CA . GLU A 1 71 ? 52.647 22.897 -96.211 1.00 88.56 71 GLU A CA 1
ATOM 541 C C . GLU A 1 71 ? 52.094 22.124 -97.432 1.00 88.56 71 GLU A C 1
ATOM 543 O O . GLU A 1 71 ? 52.861 21.651 -98.271 1.00 88.56 71 GLU A O 1
ATOM 548 N N . LYS A 1 72 ? 50.761 22.000 -97.567 1.00 80.44 72 LYS A N 1
ATOM 549 C CA . LYS A 1 72 ? 50.038 21.259 -98.627 1.00 80.44 72 LYS A CA 1
ATOM 550 C C . LYS A 1 72 ? 50.363 19.759 -98.723 1.00 80.44 72 LYS A C 1
ATOM 552 O O . LYS A 1 72 ? 50.006 19.123 -99.716 1.00 80.44 72 LYS A O 1
ATOM 557 N N . LEU A 1 73 ? 50.995 19.177 -97.702 1.00 84.44 73 LEU A N 1
ATOM 558 C CA . LEU A 1 73 ? 51.292 17.739 -97.634 1.00 84.44 73 LEU A CA 1
ATOM 559 C C . LEU A 1 73 ? 50.035 16.898 -97.385 1.00 84.44 73 LEU A C 1
ATOM 561 O O . LEU A 1 73 ? 49.974 15.728 -97.763 1.00 84.44 73 LEU A O 1
ATOM 565 N N . VAL A 1 74 ? 49.023 17.500 -96.761 1.00 84.81 74 VAL A N 1
ATOM 566 C CA . VAL A 1 74 ? 47.737 16.875 -96.455 1.00 84.81 74 VAL A CA 1
ATOM 567 C C . VAL A 1 74 ? 46.616 17.770 -96.977 1.00 84.81 74 VAL A C 1
ATOM 569 O O . VAL A 1 74 ? 46.649 18.988 -96.815 1.00 84.81 74 VAL A O 1
ATOM 572 N N . SER A 1 75 ? 45.595 17.179 -97.606 1.00 89.69 75 SER A N 1
ATOM 573 C CA . SER A 1 75 ? 44.415 17.944 -98.030 1.00 89.69 75 SER A CA 1
ATOM 574 C C . SER A 1 75 ? 43.644 18.463 -96.813 1.00 89.69 75 SER A C 1
ATOM 576 O O . SER A 1 75 ? 43.528 17.764 -95.806 1.00 89.69 75 SER A O 1
ATOM 578 N N . SER A 1 76 ? 43.026 19.641 -96.929 1.00 85.62 76 SER A N 1
ATOM 579 C CA . SER A 1 76 ? 42.188 20.227 -95.871 1.00 85.62 76 SER A CA 1
ATOM 580 C C . SER A 1 76 ? 41.147 19.239 -95.317 1.00 85.62 76 SER A C 1
ATOM 582 O O . SER A 1 76 ? 40.979 19.119 -94.105 1.00 85.62 76 SER A O 1
ATOM 584 N N . THR A 1 77 ? 40.527 18.428 -96.181 1.00 88.69 77 THR A N 1
ATOM 585 C CA . THR A 1 77 ? 39.543 17.410 -95.773 1.00 88.69 77 THR A CA 1
ATOM 586 C C . THR A 1 77 ? 40.158 16.294 -94.924 1.00 88.69 77 THR A C 1
ATOM 588 O O . THR A 1 77 ? 39.553 15.840 -93.949 1.00 88.69 77 THR A O 1
ATOM 591 N N . GLN A 1 78 ? 41.377 15.865 -95.255 1.00 87.88 78 GLN A N 1
ATOM 592 C CA . GLN A 1 78 ? 42.117 14.845 -94.515 1.00 87.88 78 GLN A CA 1
ATOM 593 C C . GLN A 1 78 ? 42.608 15.384 -93.167 1.00 87.88 78 GLN A C 1
ATOM 595 O O . GLN A 1 78 ? 42.476 14.687 -92.159 1.00 87.88 78 GLN A O 1
ATOM 600 N N . ALA A 1 79 ? 43.089 16.631 -93.119 1.00 88.25 79 ALA A N 1
ATOM 601 C CA . ALA A 1 79 ? 43.480 17.298 -91.879 1.00 88.25 79 ALA A CA 1
ATOM 602 C C . ALA A 1 79 ? 42.281 17.443 -90.925 1.00 88.25 79 ALA A C 1
ATOM 604 O O . ALA A 1 79 ? 42.372 17.072 -89.753 1.00 88.25 79 ALA A O 1
ATOM 605 N N . SER A 1 80 ? 41.116 17.870 -91.427 1.00 89.25 80 SER A N 1
ATOM 606 C CA . SER A 1 80 ? 39.877 17.918 -90.640 1.00 89.25 80 SER A CA 1
ATOM 607 C C . SER A 1 80 ? 39.452 16.538 -90.130 1.00 89.25 80 SER A C 1
ATOM 609 O O . SER A 1 80 ? 39.053 16.407 -88.972 1.00 89.25 80 SER A O 1
ATOM 611 N N . LEU A 1 81 ? 39.546 15.485 -90.950 1.00 91.88 81 LEU A N 1
ATOM 612 C CA . LEU A 1 81 ? 39.221 14.122 -90.519 1.00 91.88 81 LEU A CA 1
ATOM 613 C C . LEU A 1 81 ? 40.165 13.633 -89.409 1.00 91.88 81 LEU A C 1
ATOM 615 O O . LEU A 1 81 ? 39.706 13.042 -88.430 1.00 91.88 81 LEU A O 1
ATOM 619 N N . LEU A 1 82 ? 41.468 13.884 -89.547 1.00 90.81 82 LEU A N 1
ATOM 620 C CA . LEU A 1 82 ? 42.480 13.510 -88.558 1.00 90.81 82 LEU A CA 1
ATOM 621 C C . LEU A 1 82 ? 42.285 14.263 -87.240 1.00 90.81 82 LEU A C 1
ATOM 623 O O . LEU A 1 82 ? 42.285 13.621 -86.192 1.00 90.81 82 LEU A O 1
ATOM 627 N N . LYS A 1 83 ? 42.010 15.574 -87.279 1.00 91.38 83 LYS A N 1
ATOM 628 C CA . LYS A 1 83 ? 41.664 16.361 -86.083 1.00 91.38 83 LYS A CA 1
ATOM 629 C C . LYS A 1 83 ? 40.435 15.801 -85.373 1.00 91.38 83 LYS A C 1
ATOM 631 O O . LYS A 1 83 ? 40.473 15.590 -84.166 1.00 91.38 83 LYS A O 1
ATOM 636 N N . ASN A 1 84 ? 39.368 15.493 -86.113 1.00 91.69 84 ASN A N 1
ATOM 637 C CA . ASN A 1 84 ? 38.154 14.909 -85.537 1.00 91.69 84 ASN A CA 1
ATOM 638 C C . ASN A 1 84 ? 38.421 13.545 -84.880 1.00 91.69 84 ASN A C 1
ATOM 640 O O . ASN A 1 84 ? 37.959 13.289 -83.767 1.00 91.69 84 ASN A O 1
ATOM 644 N N . LYS A 1 85 ? 39.195 12.670 -85.537 1.00 92.25 85 LYS A N 1
ATOM 645 C CA . LYS A 1 85 ? 39.599 11.374 -84.967 1.00 92.25 85 LYS A CA 1
ATOM 646 C C . LYS A 1 85 ? 40.458 11.556 -83.716 1.00 92.25 85 LYS A C 1
ATOM 648 O O . LYS A 1 85 ? 40.196 10.900 -82.711 1.00 92.25 85 LYS A O 1
ATOM 653 N N . TYR A 1 86 ? 41.435 12.458 -83.770 1.00 92.25 86 TYR A N 1
ATOM 654 C CA . TYR A 1 86 ? 42.307 12.778 -82.646 1.00 92.25 86 TYR A CA 1
ATOM 655 C C . TYR A 1 86 ? 41.508 13.299 -81.450 1.00 92.25 86 TYR A C 1
ATOM 657 O O . TYR A 1 86 ? 41.615 12.740 -80.365 1.00 92.25 86 TYR A O 1
ATOM 665 N N . LEU A 1 87 ? 40.635 14.289 -81.656 1.00 92.06 87 LEU A N 1
ATOM 666 C CA . LEU A 1 87 ? 39.768 14.837 -80.612 1.00 92.06 87 LEU A CA 1
ATOM 667 C C . LEU A 1 87 ? 38.849 13.771 -80.008 1.00 92.06 87 LEU A C 1
ATOM 669 O O . LEU A 1 87 ? 38.674 13.736 -78.792 1.00 92.06 87 LEU A O 1
ATOM 673 N N . LYS A 1 88 ? 38.299 12.867 -80.830 1.00 93.50 88 LYS A N 1
ATOM 674 C CA . LYS A 1 88 ? 37.482 11.747 -80.342 1.00 93.50 88 LYS A CA 1
ATOM 675 C C . LYS A 1 88 ? 38.288 10.817 -79.432 1.00 93.50 88 LYS A C 1
ATOM 677 O O . LYS A 1 88 ? 37.812 10.468 -78.357 1.00 93.50 88 LYS A O 1
ATOM 682 N N . VAL A 1 89 ? 39.497 10.429 -79.840 1.00 92.25 89 VAL A N 1
ATOM 683 C CA . VAL A 1 89 ? 40.383 9.573 -79.030 1.00 92.25 89 VAL A CA 1
ATOM 684 C C . VAL A 1 89 ? 40.837 10.290 -77.763 1.00 92.25 89 VAL A C 1
ATOM 686 O O . VAL A 1 89 ? 40.785 9.702 -76.689 1.00 92.25 89 VAL A O 1
ATOM 689 N N . TYR A 1 90 ? 41.212 11.564 -77.865 1.00 91.44 90 TYR A N 1
ATOM 690 C CA . TYR A 1 90 ? 41.599 12.392 -76.728 1.00 91.44 90 TYR A CA 1
ATOM 691 C C . TYR A 1 90 ? 40.469 12.498 -75.695 1.00 91.44 90 TYR A C 1
ATOM 693 O O . TYR A 1 90 ? 40.698 12.293 -74.504 1.00 91.44 90 TYR A O 1
ATOM 701 N N . LYS A 1 91 ? 39.229 12.724 -76.151 1.00 92.31 91 LYS A N 1
ATOM 702 C CA . LYS A 1 91 ? 38.042 12.741 -75.289 1.00 92.31 91 LYS A CA 1
ATOM 703 C C . LYS A 1 91 ? 37.822 11.394 -74.593 1.00 92.31 91 LYS A C 1
ATOM 705 O O . LYS A 1 91 ? 37.694 11.376 -73.375 1.00 92.31 91 LYS A O 1
ATOM 710 N N . MET A 1 92 ? 37.847 10.282 -75.334 1.00 94.25 92 MET A N 1
ATOM 711 C CA . MET A 1 92 ? 37.693 8.939 -74.749 1.00 94.25 92 MET A CA 1
ATOM 712 C C . MET A 1 92 ? 38.805 8.614 -73.739 1.00 94.25 92 MET A C 1
ATOM 714 O O . MET A 1 92 ? 38.540 8.007 -72.707 1.00 94.25 92 MET A O 1
ATOM 718 N N . LEU A 1 93 ? 40.046 9.035 -74.007 1.00 91.94 93 LEU A N 1
ATOM 719 C CA . LEU A 1 93 ? 41.172 8.842 -73.092 1.00 91.94 93 LEU A CA 1
ATOM 720 C C . LEU A 1 93 ? 40.980 9.624 -71.787 1.00 91.94 93 LEU A C 1
ATOM 722 O O . LEU A 1 93 ? 41.230 9.079 -70.714 1.00 91.94 93 LEU A O 1
ATOM 726 N N . ASN A 1 94 ? 40.522 10.875 -71.867 1.00 92.06 94 ASN A N 1
ATOM 727 C CA . ASN A 1 94 ? 40.223 11.673 -70.679 1.00 92.06 94 ASN A CA 1
ATOM 728 C C . ASN A 1 94 ? 39.058 11.075 -69.881 1.00 92.06 94 ASN A C 1
ATOM 730 O O . ASN A 1 94 ? 39.196 10.878 -68.680 1.00 92.06 94 ASN A O 1
ATOM 734 N N . GLU A 1 95 ? 37.963 10.688 -70.543 1.00 94.31 95 GLU A N 1
ATOM 735 C CA . GLU A 1 95 ? 36.829 10.019 -69.888 1.00 94.31 95 GLU A CA 1
ATOM 736 C C . GLU A 1 95 ? 37.257 8.716 -69.194 1.00 94.31 95 GLU A C 1
ATOM 738 O O . GLU A 1 95 ? 36.849 8.448 -68.061 1.00 94.31 95 GLU A O 1
ATOM 743 N N . SER A 1 96 ? 38.127 7.928 -69.837 1.00 94.88 96 SER A N 1
ATOM 744 C CA . SER A 1 96 ? 38.697 6.713 -69.252 1.00 94.88 96 SER A CA 1
ATOM 745 C C . SER A 1 96 ? 39.532 7.027 -68.010 1.00 94.88 96 SER A C 1
ATOM 747 O O . SER A 1 96 ? 39.346 6.377 -66.983 1.00 94.88 96 SER A O 1
ATOM 749 N N . ARG A 1 97 ? 40.411 8.033 -68.065 1.00 92.94 97 ARG A N 1
ATOM 750 C CA . ARG A 1 97 ? 41.258 8.444 -66.930 1.00 92.94 97 ARG A CA 1
ATOM 751 C C . ARG A 1 97 ? 40.442 8.984 -65.760 1.00 92.94 97 ARG A C 1
ATOM 753 O O . ARG A 1 97 ? 40.711 8.627 -64.617 1.00 92.94 97 ARG A O 1
ATOM 760 N N . ASP A 1 98 ? 39.416 9.782 -66.037 1.00 94.19 98 ASP A N 1
ATOM 761 C CA . ASP A 1 98 ? 38.501 10.278 -65.008 1.00 94.19 98 ASP A CA 1
ATOM 762 C C . ASP A 1 98 ? 37.735 9.119 -64.360 1.00 94.19 98 ASP A C 1
ATOM 764 O O . ASP A 1 98 ? 37.559 9.083 -63.141 1.00 94.19 98 ASP A O 1
ATOM 768 N N . SER A 1 99 ? 37.301 8.136 -65.158 1.00 95.31 99 SER A N 1
ATOM 769 C CA . SER A 1 99 ? 36.634 6.941 -64.637 1.00 95.31 99 SER A CA 1
ATOM 770 C C . SER A 1 99 ? 37.560 6.091 -63.764 1.00 95.31 99 SER A C 1
ATOM 772 O O . SER A 1 99 ? 37.155 5.687 -62.675 1.00 95.31 99 SER A O 1
ATOM 774 N N . GLU A 1 100 ? 38.812 5.897 -64.185 1.00 95.25 100 GLU A N 1
ATOM 775 C CA . GLU A 1 100 ? 39.839 5.181 -63.430 1.00 95.25 100 GLU A CA 1
ATOM 776 C C . GLU A 1 100 ? 40.127 5.891 -62.105 1.00 95.25 100 GLU A C 1
ATOM 778 O O . GLU A 1 100 ? 40.095 5.267 -61.045 1.00 95.25 100 GLU A O 1
ATOM 783 N N . PHE A 1 101 ? 40.319 7.212 -62.139 1.00 94.50 101 PHE A N 1
ATOM 784 C CA . PHE A 1 101 ? 40.546 8.010 -60.940 1.00 94.50 101 PHE A CA 1
ATOM 785 C C . PHE A 1 101 ? 39.385 7.886 -59.943 1.00 94.50 101 PHE A C 1
ATOM 787 O O . PHE A 1 101 ? 39.616 7.677 -58.748 1.00 94.50 101 PHE A O 1
ATOM 794 N N . ARG A 1 102 ? 38.133 7.954 -60.422 1.00 96.69 102 ARG A N 1
ATOM 795 C CA . ARG A 1 102 ? 36.947 7.746 -59.574 1.00 96.69 102 ARG A CA 1
ATOM 796 C C . ARG A 1 102 ? 36.927 6.352 -58.956 1.00 96.69 102 ARG A C 1
ATOM 798 O O . ARG A 1 102 ? 36.706 6.251 -57.752 1.00 96.69 102 ARG A O 1
ATOM 805 N N . LEU A 1 103 ? 37.176 5.305 -59.743 1.00 96.62 103 LEU A N 1
ATOM 806 C CA . LEU A 1 103 ? 37.173 3.921 -59.260 1.00 96.62 103 LEU A CA 1
ATOM 807 C C . LEU A 1 103 ? 38.266 3.681 -58.214 1.00 96.62 103 LEU A C 1
ATOM 809 O O . LEU A 1 103 ? 38.001 3.081 -57.174 1.00 96.62 103 LEU A O 1
ATOM 813 N N . VAL A 1 104 ? 39.473 4.205 -58.435 1.00 96.62 104 VAL A N 1
ATOM 814 C CA . VAL A 1 104 ? 40.571 4.119 -57.460 1.00 96.62 104 VAL A CA 1
ATOM 815 C C . VAL A 1 104 ? 40.206 4.846 -56.167 1.00 96.62 104 VAL A C 1
ATOM 817 O O . VAL A 1 104 ? 40.468 4.339 -55.075 1.00 96.62 104 VAL A O 1
ATOM 820 N N . ASN A 1 105 ? 39.586 6.023 -56.259 1.00 95.88 105 ASN A N 1
ATOM 821 C CA . ASN A 1 105 ? 39.166 6.760 -55.074 1.00 95.88 105 ASN A CA 1
ATOM 822 C C . ASN A 1 105 ? 38.043 6.038 -54.308 1.00 95.88 105 ASN A C 1
ATOM 824 O O . ASN A 1 105 ? 38.108 5.943 -53.085 1.00 95.88 105 ASN A O 1
ATOM 828 N N . GLN A 1 106 ? 37.060 5.475 -55.016 1.00 97.25 106 GLN A N 1
ATOM 829 C CA . GLN A 1 106 ? 36.002 4.655 -54.418 1.00 97.25 106 GLN A CA 1
ATOM 830 C C . GLN A 1 106 ? 36.569 3.407 -53.736 1.00 97.25 106 GLN A C 1
ATOM 832 O O . GLN A 1 106 ? 36.225 3.128 -52.594 1.00 97.25 106 GLN A O 1
ATOM 837 N N . SER A 1 107 ? 37.497 2.700 -54.385 1.00 96.12 107 SER A N 1
ATOM 838 C CA . SER A 1 107 ? 38.170 1.539 -53.796 1.00 96.12 107 SER A CA 1
ATOM 839 C C . SER A 1 107 ? 38.846 1.894 -52.468 1.00 96.12 107 SER A C 1
ATOM 841 O O . SER A 1 107 ? 38.631 1.206 -51.474 1.00 96.12 107 SER A O 1
ATOM 843 N N . LYS A 1 108 ? 39.568 3.023 -52.406 1.00 96.88 108 LYS A N 1
ATOM 844 C CA . LYS A 1 108 ? 40.180 3.509 -51.157 1.00 96.88 108 LYS A CA 1
ATOM 845 C C . LYS A 1 108 ? 39.146 3.792 -50.066 1.00 96.88 108 LYS A C 1
ATOM 847 O O . LYS A 1 108 ? 39.387 3.448 -48.910 1.00 96.88 108 LYS A O 1
ATOM 852 N N . GLN A 1 109 ? 38.020 4.418 -50.416 1.00 97.38 109 GLN A N 1
ATOM 853 C CA . GLN A 1 109 ? 36.935 4.690 -49.468 1.00 97.38 109 GLN A CA 1
ATOM 854 C C . GLN A 1 109 ? 36.349 3.387 -48.915 1.00 97.38 109 GLN A C 1
ATOM 856 O O . GLN A 1 109 ? 36.284 3.227 -47.696 1.00 97.38 109 GLN A O 1
ATOM 861 N N . TYR A 1 110 ? 36.043 2.421 -49.784 1.00 97.31 110 TYR A N 1
ATOM 862 C CA . TYR A 1 110 ? 35.526 1.120 -49.365 1.00 97.31 110 TYR A CA 1
ATOM 863 C C . TYR A 1 110 ? 36.514 0.340 -48.499 1.00 97.31 110 TYR A C 1
ATOM 865 O O . TYR A 1 110 ? 36.101 -0.281 -47.528 1.00 97.31 110 TYR A O 1
ATOM 873 N N . THR A 1 111 ? 37.822 0.413 -48.761 1.00 96.94 111 THR A N 1
ATOM 874 C CA . THR A 1 111 ? 38.824 -0.211 -47.880 1.00 96.94 111 THR A CA 1
ATOM 875 C C . THR A 1 111 ? 38.821 0.397 -46.472 1.00 96.94 111 THR A C 1
ATOM 877 O O . THR A 1 111 ? 39.007 -0.320 -45.489 1.00 96.94 111 THR A O 1
ATOM 880 N N . ILE A 1 112 ? 38.611 1.712 -46.345 1.00 97.19 112 ILE A N 1
ATOM 881 C CA . ILE A 1 112 ? 38.517 2.375 -45.034 1.00 97.19 112 ILE A CA 1
ATOM 882 C C . ILE A 1 112 ? 37.239 1.946 -44.306 1.00 97.19 112 ILE A C 1
ATOM 884 O O . ILE A 1 112 ? 37.289 1.665 -43.109 1.00 97.19 112 ILE A O 1
ATOM 888 N N . GLU A 1 113 ? 36.107 1.898 -45.006 1.00 97.06 113 GLU A N 1
ATOM 889 C CA . GLU A 1 113 ? 34.831 1.450 -44.439 1.00 97.06 113 GLU A CA 1
ATOM 890 C C . GLU A 1 113 ? 34.879 -0.015 -44.006 1.00 97.06 113 GLU A C 1
ATOM 892 O O . GLU A 1 113 ? 34.460 -0.328 -42.894 1.00 97.06 113 GLU A O 1
ATOM 897 N N . LEU A 1 114 ? 35.469 -0.886 -44.828 1.00 97.31 114 LEU A N 1
ATOM 898 C CA . LEU A 1 114 ? 35.647 -2.299 -44.512 1.00 97.31 114 LEU A CA 1
ATOM 899 C C . LEU A 1 114 ? 36.439 -2.474 -43.214 1.00 97.31 114 LEU A C 1
ATOM 901 O O . LEU A 1 114 ? 35.989 -3.172 -42.314 1.00 97.31 114 LEU A O 1
ATOM 905 N N . ARG A 1 115 ? 37.558 -1.755 -43.065 1.00 95.94 115 ARG A N 1
ATOM 906 C CA . ARG A 1 115 ? 38.372 -1.819 -41.845 1.00 95.94 115 ARG A CA 1
ATOM 907 C C . ARG A 1 115 ? 37.604 -1.359 -40.603 1.00 95.94 115 ARG A C 1
ATOM 909 O O . ARG A 1 115 ? 37.754 -1.946 -39.537 1.00 95.94 115 ARG A O 1
ATOM 916 N N . LYS A 1 116 ? 36.780 -0.311 -40.725 1.00 96.50 116 LYS A N 1
ATOM 917 C CA . LYS A 1 116 ? 35.919 0.145 -39.618 1.00 96.50 116 LYS A CA 1
ATOM 918 C C . LYS A 1 116 ? 34.902 -0.927 -39.236 1.00 96.50 116 LYS A C 1
ATOM 920 O O . LYS A 1 116 ? 34.702 -1.169 -38.051 1.00 96.50 116 LYS A O 1
ATOM 925 N N . LEU A 1 117 ? 34.279 -1.561 -40.229 1.00 96.12 117 LEU A N 1
ATOM 926 C CA . LEU A 1 117 ? 33.316 -2.638 -40.008 1.00 96.12 117 LEU A CA 1
ATOM 927 C C . LEU A 1 117 ? 33.976 -3.845 -39.332 1.00 96.12 117 LEU A C 1
ATOM 929 O O . LEU A 1 117 ? 33.443 -4.342 -38.344 1.00 96.12 117 LEU A O 1
ATOM 933 N N . GLU A 1 118 ? 35.157 -4.257 -39.790 1.00 95.62 118 GLU A N 1
ATOM 934 C CA . GLU A 1 118 ? 35.951 -5.323 -39.164 1.00 95.62 118 GLU A CA 1
ATOM 935 C C . GLU A 1 118 ? 36.290 -4.999 -37.703 1.00 95.62 118 GLU A C 1
ATOM 937 O O . GLU A 1 118 ? 36.133 -5.851 -36.832 1.00 95.62 118 GLU A O 1
ATOM 942 N N . GLU A 1 119 ? 36.675 -3.755 -37.398 1.00 94.50 119 GLU A N 1
ATOM 943 C CA . GLU A 1 119 ? 36.937 -3.327 -36.019 1.00 94.50 119 GLU A CA 1
ATOM 944 C C . GLU A 1 119 ? 35.671 -3.383 -35.148 1.00 94.50 119 GLU A C 1
ATOM 946 O O . GLU A 1 119 ? 35.720 -3.823 -33.998 1.00 94.50 119 GLU A O 1
ATOM 951 N N . THR A 1 120 ? 34.518 -2.956 -35.675 1.00 91.88 120 THR A N 1
ATOM 952 C CA . THR A 1 120 ? 33.245 -3.048 -34.940 1.00 91.88 120 THR A CA 1
ATOM 953 C C . THR A 1 120 ? 32.791 -4.487 -34.735 1.00 91.88 120 THR A C 1
ATOM 955 O O . THR A 1 120 ? 32.297 -4.815 -33.658 1.00 91.88 120 THR A O 1
ATOM 958 N N . LEU A 1 121 ? 33.004 -5.352 -35.727 1.00 92.31 121 LEU A N 1
ATOM 959 C CA . LEU A 1 121 ? 32.688 -6.771 -35.636 1.00 92.31 121 LEU A CA 1
ATOM 960 C C . LEU A 1 121 ? 33.567 -7.444 -34.580 1.00 92.31 121 LEU A C 1
ATOM 962 O O . LEU A 1 121 ? 33.042 -8.115 -33.701 1.00 92.31 121 LEU A O 1
ATOM 966 N N . ALA A 1 122 ? 34.872 -7.166 -34.577 1.00 89.56 122 ALA A N 1
ATOM 967 C CA . ALA A 1 122 ? 35.781 -7.667 -33.552 1.00 89.56 122 ALA A CA 1
ATOM 968 C C . ALA A 1 122 ? 35.379 -7.200 -32.141 1.00 89.56 122 ALA A C 1
ATOM 970 O O . ALA A 1 122 ? 35.493 -7.959 -31.182 1.00 89.56 122 ALA A O 1
ATOM 971 N N . LYS A 1 123 ? 34.879 -5.966 -31.981 1.00 87.88 123 LYS A N 1
ATOM 972 C CA . LYS A 1 123 ? 34.338 -5.493 -30.691 1.00 87.88 123 LYS A CA 1
ATOM 973 C C . LYS A 1 123 ? 33.082 -6.258 -30.272 1.00 87.88 123 LYS A C 1
ATOM 975 O O . LYS A 1 123 ? 32.925 -6.524 -29.086 1.00 87.88 123 LYS A O 1
ATOM 980 N N . ALA A 1 124 ? 32.212 -6.602 -31.219 1.00 85.69 124 ALA A N 1
ATOM 981 C CA . ALA A 1 124 ? 31.005 -7.378 -30.955 1.00 85.69 124 ALA A CA 1
ATOM 982 C C . ALA A 1 124 ? 31.315 -8.850 -30.631 1.00 85.69 124 ALA A C 1
ATOM 984 O O . ALA A 1 124 ? 30.741 -9.389 -29.697 1.00 85.69 124 ALA A O 1
ATOM 985 N N . GLU A 1 125 ? 32.258 -9.481 -31.338 1.00 84.06 125 GLU A N 1
ATOM 986 C CA . GLU A 1 125 ? 32.701 -10.859 -31.064 1.00 84.06 125 GLU A CA 1
ATOM 987 C C . GLU A 1 125 ? 33.417 -10.986 -29.711 1.00 84.06 125 GLU A C 1
ATOM 989 O O . GLU A 1 125 ? 33.322 -12.014 -29.050 1.00 84.06 125 GLU A O 1
ATOM 994 N N . ASN A 1 126 ? 34.113 -9.932 -29.275 1.00 82.31 126 ASN A N 1
ATOM 995 C CA . ASN A 1 126 ? 34.715 -9.863 -27.942 1.00 82.31 126 ASN A CA 1
ATOM 996 C C . ASN A 1 126 ? 33.735 -9.369 -26.864 1.00 82.31 126 ASN A C 1
ATOM 998 O O . ASN A 1 126 ? 34.148 -9.152 -25.720 1.00 82.31 126 ASN A O 1
ATOM 1002 N N . TYR A 1 127 ? 32.461 -9.146 -27.204 1.00 78.88 127 TYR A N 1
ATOM 1003 C CA . TYR A 1 127 ? 31.470 -8.797 -26.201 1.00 78.88 127 TYR A CA 1
ATOM 1004 C C . TYR A 1 127 ? 31.235 -10.015 -25.296 1.00 78.88 127 TYR A C 1
ATOM 1006 O O . TYR A 1 127 ? 31.024 -11.118 -25.798 1.00 78.88 127 TYR A O 1
ATOM 1014 N N . PRO A 1 128 ? 31.288 -9.857 -23.965 1.00 77.50 128 PRO A N 1
ATOM 1015 C CA . PRO A 1 128 ? 31.079 -10.971 -23.051 1.00 77.50 128 PRO A CA 1
ATOM 1016 C C . PRO A 1 128 ? 29.665 -11.547 -23.217 1.00 77.50 128 PRO A C 1
ATOM 1018 O O . PRO A 1 128 ? 28.684 -10.919 -22.834 1.00 77.50 128 PRO A O 1
ATOM 1021 N N . GLU A 1 129 ? 29.566 -12.765 -23.754 1.00 68.94 129 GLU A N 1
ATOM 1022 C CA . GLU A 1 129 ? 28.302 -13.514 -23.889 1.00 68.94 129 GLU A CA 1
ATOM 1023 C C . GLU A 1 129 ? 27.740 -14.003 -22.541 1.00 68.94 129 GLU A C 1
ATOM 1025 O O . GLU A 1 129 ? 26.617 -14.497 -22.459 1.00 68.94 129 GLU A O 1
ATOM 1030 N N . SER A 1 130 ? 28.517 -13.892 -21.462 1.00 69.44 130 SER A N 1
ATOM 1031 C CA . SER A 1 130 ? 28.083 -14.284 -20.124 1.00 69.44 130 SER A CA 1
ATOM 1032 C C . SER A 1 130 ? 27.322 -13.153 -19.430 1.00 69.44 130 SER A C 1
ATOM 1034 O O . SER A 1 130 ? 27.820 -12.026 -19.407 1.00 69.44 130 SER A O 1
ATOM 1036 N N . TYR A 1 131 ? 26.207 -13.488 -18.768 1.00 62.38 131 TYR A N 1
ATOM 1037 C CA . TYR A 1 131 ? 25.399 -12.619 -17.891 1.00 62.38 131 TYR A CA 1
ATOM 1038 C C . TYR A 1 131 ? 26.147 -12.184 -16.615 1.00 62.38 131 TYR A C 1
ATOM 1040 O O . TYR A 1 131 ? 25.750 -12.483 -15.492 1.00 62.38 131 TYR A O 1
ATOM 1048 N N . ASN A 1 132 ? 27.297 -11.544 -16.765 1.00 74.62 132 ASN A N 1
ATOM 1049 C CA . ASN A 1 132 ? 28.114 -11.049 -15.659 1.00 74.62 132 ASN A CA 1
ATOM 1050 C C . ASN A 1 132 ? 28.745 -9.698 -16.008 1.00 74.62 132 ASN A C 1
ATOM 1052 O O . ASN A 1 132 ? 29.743 -9.280 -15.412 1.00 74.62 132 ASN A O 1
ATOM 1056 N N . THR A 1 133 ? 28.181 -9.009 -17.000 1.00 84.25 133 THR A N 1
ATOM 1057 C CA . THR A 1 133 ? 28.575 -7.635 -17.270 1.00 84.25 133 THR A CA 1
ATOM 1058 C C . THR A 1 133 ? 28.081 -6.735 -16.143 1.00 84.25 133 THR A C 1
ATOM 1060 O O . THR A 1 133 ? 27.146 -7.056 -15.407 1.00 84.25 133 THR A O 1
ATOM 1063 N N . GLN A 1 134 ? 28.702 -5.568 -15.995 1.00 87.94 134 GLN A N 1
ATOM 1064 C CA . GLN A 1 134 ? 28.200 -4.558 -15.065 1.00 87.94 134 GLN A CA 1
ATOM 1065 C C . GLN A 1 134 ? 26.753 -4.152 -15.396 1.00 87.94 134 GLN A C 1
ATOM 1067 O O . GLN A 1 134 ? 25.980 -3.876 -14.485 1.00 87.94 134 GLN A O 1
ATOM 1072 N N . ALA A 1 135 ? 26.380 -4.149 -16.679 1.00 87.81 135 ALA A N 1
ATOM 1073 C CA . ALA A 1 135 ? 25.018 -3.853 -17.108 1.00 87.81 135 ALA A CA 1
ATOM 1074 C C . ALA A 1 135 ? 24.020 -4.911 -16.612 1.00 87.81 135 ALA A C 1
ATOM 1076 O O . ALA A 1 135 ? 22.940 -4.547 -16.151 1.00 87.81 135 ALA A O 1
ATOM 1077 N N . ASP A 1 136 ? 24.396 -6.193 -16.636 1.00 87.69 136 ASP A N 1
ATOM 1078 C CA . ASP A 1 136 ? 23.550 -7.277 -16.121 1.00 87.69 136 ASP A CA 1
ATOM 1079 C C . ASP A 1 136 ? 23.343 -7.156 -14.612 1.00 87.69 136 ASP A C 1
ATOM 1081 O O . ASP A 1 136 ? 22.213 -7.248 -14.144 1.00 87.69 136 ASP A O 1
ATOM 1085 N N . LYS A 1 137 ? 24.411 -6.857 -13.859 1.00 90.94 137 LYS A N 1
ATOM 1086 C CA . LYS A 1 137 ? 24.328 -6.637 -12.404 1.00 90.94 137 LYS A CA 1
ATOM 1087 C C . LYS A 1 137 ? 23.421 -5.466 -12.058 1.00 90.94 137 LYS A C 1
ATOM 1089 O O . LYS A 1 137 ? 22.561 -5.592 -11.198 1.00 90.94 137 LYS A O 1
ATOM 1094 N N . LEU A 1 138 ? 23.562 -4.346 -12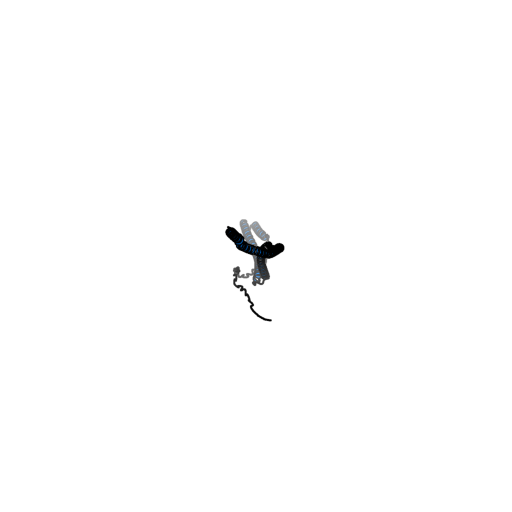.767 1.00 93.88 138 LEU A N 1
ATOM 1095 C CA . LEU A 1 138 ? 22.690 -3.186 -12.572 1.00 93.88 138 LEU A CA 1
ATOM 1096 C C . LEU A 1 138 ? 21.232 -3.505 -12.920 1.00 93.88 138 LEU A C 1
ATOM 1098 O O . LEU A 1 138 ? 20.320 -3.025 -12.253 1.00 93.88 138 LEU A O 1
ATOM 1102 N N . ARG A 1 139 ? 20.999 -4.327 -13.949 1.00 94.06 139 ARG A N 1
ATOM 1103 C CA . ARG A 1 139 ? 19.655 -4.789 -14.306 1.00 94.06 139 ARG A CA 1
ATOM 1104 C C . ARG A 1 139 ? 19.069 -5.696 -13.223 1.00 94.06 139 ARG A C 1
ATOM 1106 O O . ARG A 1 139 ? 17.897 -5.549 -12.895 1.00 94.06 139 ARG A O 1
ATOM 1113 N N . GLU A 1 140 ? 19.863 -6.607 -12.669 1.00 93.50 140 GLU A N 1
ATOM 1114 C CA . GLU A 1 140 ? 19.463 -7.481 -11.562 1.00 93.50 140 GLU A CA 1
ATOM 1115 C C . GLU A 1 140 ? 19.147 -6.678 -10.292 1.00 93.50 140 GLU A C 1
ATOM 1117 O O . GLU A 1 140 ? 18.099 -6.884 -9.678 1.00 93.50 140 GLU A O 1
ATOM 1122 N N . GLU A 1 141 ? 20.004 -5.721 -9.932 1.00 96.44 141 GLU A N 1
ATOM 1123 C CA . GLU A 1 141 ? 19.790 -4.811 -8.803 1.00 96.44 141 GLU A CA 1
ATOM 1124 C C . GLU A 1 141 ? 18.507 -3.991 -8.982 1.00 96.44 141 GLU A C 1
ATOM 1126 O O . GLU A 1 141 ? 17.703 -3.904 -8.053 1.00 96.44 141 GLU A O 1
ATOM 1131 N N . LEU A 1 142 ? 18.274 -3.446 -10.182 1.00 97.62 142 LEU A N 1
ATOM 1132 C CA . LEU A 1 142 ? 17.062 -2.692 -10.500 1.00 97.62 142 LEU A CA 1
ATOM 1133 C C . LEU A 1 142 ? 15.805 -3.556 -10.358 1.00 97.62 142 LEU A C 1
ATOM 1135 O O . LEU A 1 142 ? 14.879 -3.167 -9.652 1.00 97.62 142 LEU A O 1
ATOM 1139 N N . LEU A 1 143 ? 15.788 -4.740 -10.976 1.00 97.50 143 LEU A N 1
ATOM 1140 C CA . LEU A 1 143 ? 14.650 -5.663 -10.896 1.00 97.50 143 LEU A CA 1
ATOM 1141 C C . LEU A 1 143 ? 14.382 -6.096 -9.452 1.00 97.50 143 LEU A C 1
ATOM 1143 O O . LEU A 1 143 ? 13.235 -6.203 -9.022 1.00 97.50 143 LEU A O 1
ATOM 1147 N N . THR A 1 144 ? 15.442 -6.324 -8.678 1.00 98.06 144 THR A N 1
ATOM 1148 C CA . THR A 1 144 ? 15.324 -6.670 -7.260 1.00 98.06 144 THR A CA 1
ATOM 1149 C C . THR A 1 144 ? 14.713 -5.519 -6.464 1.00 98.06 144 THR A C 1
ATOM 1151 O O . THR A 1 144 ? 13.814 -5.751 -5.654 1.00 98.06 144 THR A O 1
ATOM 1154 N N . ALA A 1 145 ? 15.157 -4.284 -6.708 1.00 98.12 145 ALA A N 1
ATOM 1155 C CA . ALA A 1 145 ? 14.617 -3.097 -6.058 1.00 98.12 145 ALA A CA 1
ATOM 1156 C C . ALA A 1 145 ? 13.144 -2.850 -6.431 1.00 98.12 145 ALA A C 1
ATOM 1158 O O . ALA A 1 145 ? 12.335 -2.577 -5.546 1.00 98.12 145 ALA A O 1
ATOM 1159 N N . GLU A 1 146 ? 12.770 -3.006 -7.705 1.00 98.38 146 GLU A N 1
ATOM 1160 C CA . GLU A 1 146 ? 11.378 -2.883 -8.167 1.00 98.38 146 GLU A CA 1
ATOM 1161 C C . GLU A 1 146 ? 10.466 -3.930 -7.514 1.00 98.38 146 GLU A C 1
ATOM 1163 O O . GLU A 1 146 ? 9.397 -3.593 -7.006 1.00 98.38 146 GLU A O 1
ATOM 1168 N N . ASN A 1 147 ? 10.911 -5.187 -7.434 1.00 98.25 147 ASN A N 1
ATOM 1169 C CA . ASN A 1 147 ? 10.156 -6.246 -6.763 1.00 98.25 147 ASN A CA 1
ATOM 1170 C C . ASN A 1 147 ? 9.971 -5.965 -5.262 1.00 98.25 147 ASN A C 1
ATOM 1172 O O . ASN A 1 147 ? 8.895 -6.201 -4.705 1.00 98.25 147 ASN A O 1
ATOM 1176 N N . GLN A 1 148 ? 11.008 -5.453 -4.591 1.00 98.38 148 GLN A N 1
ATOM 1177 C CA . GLN A 1 148 ? 10.927 -5.063 -3.181 1.00 98.38 148 GLN A CA 1
ATOM 1178 C C . GLN A 1 148 ? 9.967 -3.893 -2.966 1.00 98.38 148 GLN A C 1
ATOM 1180 O O . GLN A 1 148 ? 9.193 -3.916 -2.006 1.00 98.38 148 GLN A O 1
ATOM 1185 N N . LEU A 1 149 ? 9.998 -2.897 -3.854 1.00 98.38 149 LEU A N 1
ATOM 1186 C CA . LEU A 1 149 ? 9.086 -1.760 -3.823 1.00 98.38 149 LEU A CA 1
ATOM 1187 C C . LEU A 1 149 ? 7.634 -2.229 -3.955 1.00 98.38 149 LEU A C 1
ATOM 1189 O O . LEU A 1 149 ? 6.832 -1.927 -3.077 1.00 98.38 149 LEU A O 1
ATOM 1193 N N . LEU A 1 150 ? 7.332 -3.047 -4.967 1.00 98.38 150 LEU A N 1
ATOM 1194 C CA . LEU A 1 150 ? 5.983 -3.568 -5.206 1.00 98.38 150 LEU A CA 1
ATOM 1195 C C . LEU A 1 150 ? 5.457 -4.383 -4.013 1.00 98.38 150 LEU A C 1
ATOM 1197 O O . LEU A 1 150 ? 4.301 -4.255 -3.611 1.00 98.38 150 LEU A O 1
ATOM 1201 N N . CYS A 1 151 ? 6.319 -5.197 -3.397 1.00 98.06 151 CYS A N 1
ATOM 1202 C CA . CYS A 1 151 ? 5.982 -5.938 -2.181 1.00 98.06 151 CYS A CA 1
ATOM 1203 C C . CYS A 1 151 ? 5.668 -4.996 -1.003 1.00 98.06 151 CYS A C 1
ATOM 1205 O O . CYS A 1 151 ? 4.728 -5.227 -0.239 1.00 98.06 151 CYS A O 1
ATOM 1207 N N . CYS A 1 152 ? 6.432 -3.909 -0.858 1.00 98.31 152 CYS A N 1
ATOM 1208 C CA . CYS A 1 152 ? 6.186 -2.912 0.180 1.00 98.31 152 CYS A CA 1
ATOM 1209 C C . CYS A 1 152 ? 4.887 -2.139 -0.058 1.00 98.31 152 CYS A C 1
ATOM 1211 O O . CYS A 1 152 ? 4.153 -1.926 0.904 1.00 98.31 152 CYS A O 1
ATOM 1213 N N . GLU A 1 153 ? 4.591 -1.759 -1.301 1.00 98.31 153 GLU A N 1
ATOM 1214 C CA . GLU A 1 153 ? 3.337 -1.103 -1.688 1.00 98.31 153 GLU A CA 1
ATOM 1215 C C . GLU A 1 153 ? 2.130 -1.989 -1.360 1.00 98.31 153 GLU A C 1
ATOM 1217 O O . GLU A 1 153 ? 1.246 -1.555 -0.625 1.00 98.31 153 GLU A O 1
ATOM 1222 N N . GLY A 1 154 ? 2.155 -3.266 -1.761 1.00 98.00 154 GLY A N 1
ATOM 1223 C CA . GLY A 1 154 ? 1.081 -4.207 -1.428 1.00 98.00 154 GLY A CA 1
ATOM 1224 C C . GLY A 1 154 ? 0.868 -4.371 0.083 1.00 98.00 154 GLY A C 1
ATOM 1225 O O . GLY A 1 154 ? -0.267 -4.409 0.559 1.00 98.00 154 GLY A O 1
ATOM 1226 N N . ARG A 1 155 ? 1.951 -4.394 0.871 1.00 98.38 155 ARG A N 1
ATOM 1227 C CA . ARG A 1 155 ? 1.855 -4.430 2.339 1.00 98.38 155 ARG A CA 1
ATOM 1228 C C . ARG A 1 155 ? 1.307 -3.124 2.924 1.00 98.38 155 ARG A C 1
ATOM 1230 O O . ARG A 1 155 ? 0.595 -3.163 3.924 1.00 98.38 155 ARG A O 1
ATOM 1237 N N . CYS A 1 156 ? 1.653 -1.973 2.350 1.00 98.25 156 CYS A N 1
ATOM 1238 C CA . CYS A 1 156 ? 1.100 -0.683 2.764 1.00 98.25 156 CYS A CA 1
ATOM 1239 C C . CYS A 1 156 ? -0.413 -0.636 2.541 1.00 98.25 156 CYS A C 1
ATOM 1241 O O . CYS A 1 156 ? -1.128 -0.187 3.437 1.00 98.25 156 CYS A O 1
ATOM 1243 N N . ASP A 1 157 ? -0.893 -1.152 1.410 1.00 98.50 157 ASP A N 1
ATOM 1244 C CA . ASP A 1 157 ? -2.323 -1.244 1.116 1.00 98.50 157 ASP A CA 1
ATOM 1245 C C . ASP A 1 157 ? -3.039 -2.160 2.120 1.00 98.50 157 ASP A C 1
ATOM 1247 O O . ASP A 1 157 ? -4.038 -1.763 2.721 1.00 98.50 157 ASP A O 1
ATOM 1251 N N . GLU A 1 158 ? -2.492 -3.354 2.381 1.00 98.56 158 GLU A N 1
ATOM 1252 C CA . GLU A 1 158 ? -3.031 -4.293 3.376 1.00 98.56 158 GLU A CA 1
ATOM 1253 C C . GLU A 1 158 ? -3.123 -3.659 4.773 1.00 98.56 158 GLU A C 1
ATOM 1255 O O . GLU A 1 158 ? -4.168 -3.708 5.429 1.00 98.56 158 GLU A O 1
ATOM 1260 N N . LEU A 1 159 ? -2.046 -3.007 5.221 1.00 98.50 159 LEU A N 1
ATOM 1261 C CA . LEU A 1 159 ? -2.030 -2.288 6.494 1.00 98.50 159 LEU A CA 1
ATOM 1262 C C . LEU A 1 159 ? -3.021 -1.118 6.504 1.00 98.50 159 LEU A C 1
ATOM 1264 O O . LEU A 1 159 ? -3.620 -0.849 7.546 1.00 98.50 159 LEU A O 1
ATOM 1268 N N . GLY A 1 160 ? -3.222 -0.451 5.366 1.00 98.62 160 GLY A N 1
ATOM 1269 C CA . GLY A 1 160 ? -4.242 0.579 5.184 1.00 98.62 160 GLY A CA 1
ATOM 1270 C C . GLY A 1 160 ? -5.639 0.054 5.507 1.00 98.62 160 GLY A C 1
ATOM 1271 O O . GLY A 1 160 ? -6.316 0.619 6.370 1.00 98.62 160 GLY A O 1
ATOM 1272 N N . TYR A 1 161 ? -6.025 -1.081 4.918 1.00 98.56 161 TYR A N 1
ATOM 1273 C CA . TYR A 1 161 ? -7.314 -1.726 5.196 1.00 98.56 161 TYR A CA 1
ATOM 1274 C C . TYR A 1 161 ? -7.463 -2.144 6.663 1.00 98.56 161 TYR A C 1
ATOM 1276 O O . TYR A 1 161 ? -8.520 -1.940 7.264 1.00 98.56 161 TYR A O 1
ATOM 1284 N N . ILE A 1 162 ? -6.405 -2.691 7.272 1.00 98.62 162 IL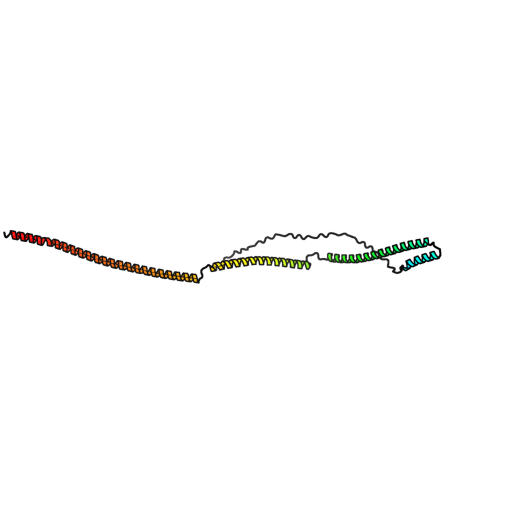E A N 1
ATOM 1285 C CA . ILE A 1 162 ? -6.421 -3.070 8.694 1.00 98.62 162 ILE A CA 1
ATOM 1286 C C . ILE A 1 162 ? -6.641 -1.836 9.577 1.00 98.62 162 ILE A C 1
ATOM 1288 O O . ILE A 1 162 ? -7.457 -1.867 10.499 1.00 98.62 162 ILE A O 1
ATOM 1292 N N . ILE A 1 163 ? -5.942 -0.734 9.297 1.00 98.69 163 ILE A N 1
ATOM 1293 C CA . ILE A 1 163 ? -6.081 0.519 10.046 1.00 98.69 163 ILE A CA 1
ATOM 1294 C C . ILE A 1 163 ? -7.502 1.076 9.930 1.00 98.69 163 ILE A C 1
ATOM 1296 O O . ILE A 1 163 ? -8.052 1.538 10.931 1.00 98.69 163 ILE A O 1
ATOM 1300 N N . GLU A 1 164 ? -8.097 1.058 8.739 1.00 98.62 164 GLU A N 1
ATOM 1301 C CA . GLU A 1 164 ? -9.481 1.500 8.541 1.00 98.62 164 GLU A CA 1
ATOM 1302 C C . GLU A 1 164 ? -10.469 0.633 9.327 1.00 98.62 164 GLU A C 1
ATOM 1304 O O . GLU A 1 164 ? -11.281 1.174 10.082 1.00 98.62 164 GLU A O 1
ATOM 1309 N N . GLY A 1 165 ? -10.331 -0.694 9.254 1.00 98.56 165 GLY A N 1
ATOM 1310 C CA . GLY A 1 165 ? -11.158 -1.625 10.024 1.00 98.56 165 GLY A CA 1
ATOM 1311 C C . GLY A 1 165 ? -11.069 -1.387 11.535 1.00 98.56 165 GLY A C 1
ATOM 1312 O O . GLY A 1 165 ? -12.093 -1.297 12.214 1.00 98.56 165 GLY A O 1
ATOM 1313 N N . LEU A 1 166 ? -9.857 -1.191 12.062 1.00 98.62 166 LEU A N 1
ATOM 1314 C CA . LEU A 1 166 ? -9.647 -0.894 13.482 1.00 98.62 166 LEU A CA 1
ATOM 1315 C C . LEU A 1 166 ? -10.246 0.456 13.900 1.00 98.62 166 LEU A C 1
ATOM 1317 O O . LEU A 1 166 ? -10.779 0.570 15.004 1.00 98.62 166 LEU A O 1
ATOM 1321 N N . ARG A 1 167 ? -10.200 1.484 13.041 1.00 98.62 167 ARG A N 1
ATOM 1322 C CA . ARG A 1 167 ? -10.854 2.775 13.330 1.00 98.62 167 ARG A CA 1
ATOM 1323 C C . ARG A 1 167 ? -12.368 2.638 13.405 1.00 98.62 167 ARG A C 1
ATOM 1325 O O . ARG A 1 167 ? -12.997 3.263 14.263 1.00 98.62 167 ARG A O 1
ATOM 1332 N N . ASP A 1 168 ? -12.959 1.847 12.518 1.00 98.38 168 ASP A N 1
ATOM 1333 C CA . ASP A 1 168 ? -14.396 1.597 12.539 1.00 98.38 168 ASP A CA 1
ATOM 1334 C C . ASP A 1 168 ? -14.811 0.804 13.782 1.00 98.38 168 ASP A C 1
ATOM 1336 O O . ASP A 1 168 ? -15.800 1.160 14.435 1.00 98.38 168 ASP A O 1
ATOM 1340 N N . GLU A 1 169 ? -14.021 -0.194 14.179 1.00 98.31 169 GLU A N 1
ATOM 1341 C CA . GLU A 1 169 ? -14.224 -0.930 15.427 1.00 98.31 169 GLU A CA 1
ATOM 1342 C C . GLU A 1 169 ? -14.104 -0.013 16.656 1.00 98.31 169 GLU A C 1
ATOM 1344 O O . GLU A 1 169 ? -15.014 0.022 17.489 1.00 98.31 169 GLU A O 1
ATOM 1349 N N . GLU A 1 170 ? -13.057 0.818 16.741 1.00 98.31 170 GLU A N 1
ATOM 1350 C CA . GLU A 1 170 ? -12.885 1.802 17.821 1.00 98.31 170 GLU A CA 1
ATOM 1351 C C . GLU A 1 170 ? -14.101 2.734 17.916 1.00 98.31 170 GLU A C 1
ATOM 1353 O O . GLU A 1 170 ? -14.638 2.994 18.999 1.00 98.31 170 GLU A O 1
ATOM 1358 N N . LYS A 1 171 ? -14.587 3.221 16.770 1.00 98.25 171 LYS A N 1
ATOM 1359 C CA . LYS A 1 171 ? -15.759 4.097 16.689 1.00 98.25 171 LYS A CA 1
ATOM 1360 C C . LYS A 1 171 ? -17.021 3.400 17.190 1.00 98.25 171 LYS A C 1
ATOM 1362 O O . LYS A 1 171 ? -17.830 4.036 17.875 1.00 98.25 171 LYS A O 1
ATOM 1367 N N . MET A 1 172 ? -17.208 2.123 16.861 1.00 97.69 172 MET A N 1
ATOM 1368 C CA . MET A 1 172 ? -18.334 1.317 17.335 1.00 97.69 172 MET A CA 1
ATOM 1369 C C . MET A 1 172 ? -18.252 1.078 18.842 1.00 97.69 172 MET A C 1
ATOM 1371 O O . MET A 1 172 ? -19.195 1.426 19.556 1.00 97.69 172 MET A O 1
ATOM 1375 N N . LEU A 1 173 ? -17.104 0.628 19.345 1.00 97.19 173 LEU A N 1
ATOM 1376 C CA . LEU A 1 173 ? -16.873 0.419 20.776 1.00 97.19 173 LEU A CA 1
ATOM 1377 C C . LEU A 1 173 ? -17.059 1.711 21.574 1.00 97.19 173 LEU A C 1
ATOM 1379 O O . LEU A 1 173 ? -17.738 1.731 22.599 1.00 97.19 173 LEU A O 1
ATOM 1383 N N . ARG A 1 174 ? -16.549 2.841 21.076 1.00 96.38 174 ARG A N 1
ATOM 1384 C CA . ARG A 1 174 ? -16.735 4.149 21.717 1.00 96.38 174 ARG A CA 1
ATOM 1385 C C . ARG A 1 174 ? -18.213 4.540 21.798 1.00 96.38 174 ARG A C 1
ATOM 1387 O O . ARG A 1 174 ? -18.621 5.159 22.782 1.00 96.38 174 ARG A O 1
ATOM 1394 N N . ARG A 1 175 ? -19.032 4.207 20.792 1.00 96.06 175 ARG A N 1
ATOM 1395 C CA . ARG A 1 175 ? -20.493 4.417 20.848 1.00 96.06 175 ARG A CA 1
ATOM 1396 C C . ARG A 1 175 ? -21.144 3.511 21.887 1.00 96.06 175 ARG A C 1
ATOM 1398 O O . ARG A 1 175 ? -22.002 3.984 22.623 1.00 96.06 175 ARG A O 1
ATOM 1405 N N . GLU A 1 176 ? -20.740 2.250 21.975 1.00 94.88 176 GLU A N 1
ATOM 1406 C CA . GLU A 1 176 ? -21.266 1.318 22.977 1.00 94.88 176 GLU A CA 1
ATOM 1407 C C . GLU A 1 176 ? -20.905 1.727 24.403 1.00 94.88 176 GLU A C 1
ATOM 1409 O O . GLU A 1 176 ? -21.779 1.757 25.268 1.00 94.88 176 GLU A O 1
ATOM 1414 N N . CYS A 1 177 ? -19.663 2.152 24.639 1.00 91.50 177 CYS A N 1
ATOM 1415 C CA . CYS A 1 177 ? -19.237 2.712 25.920 1.00 91.50 177 CYS A CA 1
ATOM 1416 C C . CYS A 1 177 ? -20.061 3.946 26.308 1.00 91.50 177 CYS A C 1
ATOM 1418 O O . CYS A 1 177 ? -20.396 4.103 27.476 1.00 91.50 177 CYS A O 1
ATOM 1420 N N . LYS A 1 178 ? -20.445 4.794 25.342 1.00 91.19 178 LYS A N 1
ATOM 1421 C CA . LYS A 1 178 ? -21.337 5.942 25.588 1.00 91.19 178 LYS A CA 1
ATOM 1422 C C . LYS A 1 178 ? -22.782 5.550 25.915 1.00 91.19 178 LYS A C 1
ATOM 1424 O O . LYS A 1 178 ? -23.474 6.354 26.525 1.00 91.19 178 LYS A O 1
ATOM 1429 N N . ARG A 1 179 ? -23.257 4.376 25.477 1.00 91.69 179 ARG A N 1
ATOM 1430 C CA . ARG A 1 179 ? -24.611 3.885 25.802 1.00 91.69 179 ARG A CA 1
ATOM 1431 C C . ARG A 1 179 ? -24.703 3.320 27.214 1.00 91.69 179 ARG A C 1
ATOM 1433 O O . ARG A 1 179 ? -25.797 3.272 27.765 1.00 91.69 179 ARG A O 1
ATOM 1440 N N . LYS A 1 180 ? -23.593 2.828 27.767 1.00 89.31 180 LYS A N 1
ATOM 1441 C CA . LYS A 1 180 ? -23.581 2.316 29.137 1.00 89.31 180 LYS A CA 1
ATOM 1442 C C . LYS A 1 180 ? -23.797 3.484 30.113 1.00 89.31 180 LYS A C 1
ATOM 1444 O O . LYS A 1 180 ? -23.199 4.540 29.894 1.00 89.31 180 LYS A O 1
ATOM 1449 N N . PRO A 1 181 ? -24.618 3.306 31.165 1.00 87.00 181 PRO A N 1
ATOM 1450 C CA . PRO A 1 181 ? -24.807 4.329 32.185 1.00 87.00 181 PRO A CA 1
ATOM 1451 C C . PRO A 1 181 ? -23.465 4.740 32.780 1.00 87.00 181 PRO A C 1
ATOM 1453 O O . PRO A 1 181 ? -22.581 3.899 32.987 1.00 87.00 181 PRO A O 1
ATOM 1456 N N . LYS A 1 182 ? -23.297 6.033 33.051 1.00 88.81 182 LYS A N 1
ATOM 1457 C CA . LYS A 1 182 ? -22.075 6.514 33.704 1.00 88.81 182 LYS A CA 1
ATOM 1458 C C . LYS A 1 182 ? -22.031 6.016 35.147 1.00 88.81 182 LYS A C 1
ATOM 1460 O O . LYS A 1 182 ? -23.068 5.806 35.769 1.00 88.81 182 LYS A O 1
ATOM 1465 N N . GLY A 1 183 ? -20.827 5.893 35.709 1.00 89.38 183 GLY A N 1
ATOM 1466 C CA . GLY A 1 183 ? -20.658 5.499 37.114 1.00 89.38 183 GLY A CA 1
ATOM 1467 C C . GLY A 1 183 ? -21.451 6.387 38.080 1.00 89.38 183 GLY A C 1
ATOM 1468 O O . GLY A 1 183 ? -22.043 5.882 39.019 1.00 89.38 183 GLY A O 1
ATOM 1469 N N . GLU A 1 184 ? -21.552 7.686 37.790 1.00 88.94 184 GLU A N 1
ATOM 1470 C CA . GLU A 1 184 ? -22.357 8.636 38.568 1.00 88.94 184 GLU A CA 1
ATOM 1471 C C . GLU A 1 184 ? -23.870 8.356 38.492 1.00 88.94 184 GLU A C 1
ATOM 1473 O O . GLU A 1 184 ? -24.573 8.457 39.492 1.00 88.94 184 GLU A O 1
ATOM 1478 N N . GLU A 1 185 ? -24.387 7.948 37.329 1.00 91.06 185 GLU A N 1
ATOM 1479 C CA . GLU A 1 185 ? -25.797 7.561 37.175 1.00 91.06 185 GLU A CA 1
ATOM 1480 C C . GLU A 1 185 ? -26.098 6.270 37.945 1.00 91.06 185 GLU A C 1
ATOM 1482 O O . GLU A 1 185 ? -27.135 6.176 38.600 1.00 91.06 185 GLU A O 1
ATOM 1487 N N . LEU A 1 186 ? -25.176 5.301 37.913 1.00 92.31 186 LEU A N 1
ATOM 1488 C CA . LEU A 1 186 ? -25.276 4.072 38.703 1.00 92.31 186 LEU A CA 1
ATOM 1489 C C . LEU A 1 186 ? -25.199 4.352 40.205 1.00 92.31 186 LEU A C 1
ATOM 1491 O O . LEU A 1 186 ? -25.953 3.757 40.968 1.00 92.31 186 LEU A O 1
ATOM 1495 N N . GLU A 1 187 ? -24.331 5.269 40.630 1.00 94.38 187 GLU A N 1
ATOM 1496 C CA . GLU A 1 187 ? -24.221 5.686 42.029 1.00 94.38 187 GLU A CA 1
ATOM 1497 C C . GLU A 1 187 ? -25.515 6.352 42.506 1.00 94.38 187 GLU A C 1
ATOM 1499 O O . GLU A 1 187 ? -26.046 6.000 43.556 1.00 94.38 187 GLU A O 1
ATOM 1504 N N . ASN A 1 188 ? -26.086 7.246 41.695 1.00 95.31 188 ASN A N 1
ATOM 1505 C CA . ASN A 1 188 ? -27.376 7.867 41.989 1.00 95.31 188 ASN A CA 1
ATOM 1506 C C . ASN A 1 188 ? -28.501 6.827 42.088 1.00 95.31 188 ASN A C 1
ATOM 1508 O O . ASN A 1 188 ? -29.312 6.899 43.012 1.00 95.31 188 ASN A O 1
ATOM 1512 N N . GLN A 1 189 ? -28.539 5.845 41.181 1.00 95.38 189 GLN A N 1
ATOM 1513 C CA . GLN A 1 189 ? -29.485 4.729 41.262 1.00 95.38 189 GLN A CA 1
ATOM 1514 C C . GLN A 1 189 ? -29.259 3.881 42.519 1.00 95.38 189 GLN A C 1
ATOM 1516 O O . GLN A 1 189 ? -30.231 3.511 43.175 1.00 95.38 189 GLN A O 1
ATOM 1521 N N . ARG A 1 190 ? -28.002 3.617 42.902 1.00 96.50 190 ARG A N 1
ATOM 1522 C CA . ARG A 1 190 ? -27.669 2.891 44.136 1.00 96.50 190 ARG A CA 1
ATOM 1523 C C . ARG A 1 190 ? -28.197 3.630 45.361 1.00 96.50 190 ARG A C 1
ATOM 1525 O O . ARG A 1 190 ? -28.927 3.038 46.144 1.00 96.50 190 ARG A O 1
ATOM 1532 N N . ILE A 1 191 ? -27.906 4.925 45.476 1.00 96.94 191 ILE A N 1
ATOM 1533 C CA . ILE A 1 191 ? -28.346 5.766 46.597 1.00 96.94 191 ILE A CA 1
ATOM 1534 C C . ILE A 1 191 ? -29.881 5.851 46.661 1.00 96.94 191 ILE A C 1
ATOM 1536 O O . ILE A 1 191 ? -30.457 5.880 47.748 1.00 96.94 191 ILE A O 1
ATOM 1540 N N . GLN A 1 192 ? -30.566 5.921 45.515 1.00 97.25 192 GLN A N 1
ATOM 1541 C CA . GLN A 1 192 ? -32.033 5.911 45.472 1.00 97.25 192 GLN A CA 1
ATOM 1542 C C . GLN A 1 192 ? -32.607 4.579 45.963 1.00 97.25 192 GLN A C 1
ATOM 1544 O O . GLN A 1 192 ? -33.561 4.578 46.737 1.00 97.25 192 GLN A O 1
ATOM 1549 N N . LEU A 1 193 ? -32.016 3.456 45.546 1.00 97.75 193 LEU A N 1
ATOM 1550 C CA . LEU A 1 193 ? -32.418 2.130 46.013 1.00 97.75 193 LEU A CA 1
ATOM 1551 C C . LEU A 1 193 ? -32.133 1.941 47.505 1.00 97.75 193 LEU A C 1
ATOM 1553 O O . LEU A 1 193 ? -32.983 1.411 48.210 1.00 97.75 193 LEU A O 1
ATOM 1557 N N . GLU A 1 194 ? -30.981 2.402 47.996 1.00 97.75 194 GLU A N 1
ATOM 1558 C CA . GLU A 1 194 ? -30.635 2.384 49.424 1.00 97.75 194 GLU A CA 1
ATOM 1559 C C . GLU A 1 194 ? -31.674 3.154 50.248 1.00 97.75 194 GLU A C 1
ATOM 1561 O O . GLU A 1 194 ? -32.226 2.600 51.197 1.00 97.75 194 GLU A O 1
ATOM 1566 N N . ARG A 1 195 ? -32.040 4.372 49.821 1.00 97.75 195 ARG A N 1
ATOM 1567 C CA . ARG A 1 195 ? -33.110 5.153 50.464 1.00 97.75 195 ARG A CA 1
ATOM 1568 C C . ARG A 1 195 ? -34.461 4.439 50.443 1.00 97.75 195 ARG A C 1
ATOM 1570 O O . ARG A 1 195 ? -35.115 4.358 51.476 1.00 97.75 195 ARG A O 1
ATOM 1577 N N . ALA A 1 196 ? -34.861 3.871 49.305 1.00 98.19 196 ALA A N 1
ATOM 1578 C CA . ALA A 1 196 ? -36.119 3.129 49.205 1.00 98.19 196 ALA A CA 1
ATOM 1579 C C . ALA A 1 196 ? -36.136 1.883 50.115 1.00 98.19 196 ALA A C 1
ATOM 1581 O O . ALA A 1 196 ? -37.166 1.545 50.697 1.00 98.19 196 ALA A O 1
ATOM 1582 N N . ILE A 1 197 ? -34.995 1.202 50.267 1.00 98.06 197 ILE A N 1
ATOM 1583 C CA . ILE A 1 197 ? -34.852 0.068 51.189 1.00 98.06 197 ILE A CA 1
ATOM 1584 C C . ILE A 1 197 ? -35.002 0.532 52.640 1.00 98.06 197 ILE A C 1
ATOM 1586 O O . ILE A 1 197 ? -35.720 -0.117 53.401 1.00 98.06 197 ILE A O 1
ATOM 1590 N N . GLU A 1 198 ? -34.353 1.630 53.028 1.00 98.12 198 GLU A N 1
ATOM 1591 C CA . GLU A 1 198 ? -34.472 2.202 54.375 1.00 98.12 198 GLU A CA 1
ATOM 1592 C C . GLU A 1 198 ? -35.917 2.613 54.684 1.00 98.12 198 GLU A C 1
ATOM 1594 O O . GLU A 1 198 ? -36.456 2.232 55.724 1.00 98.12 198 GLU A O 1
ATOM 1599 N N . GLU A 1 199 ? -36.585 3.303 53.756 1.00 98.12 199 GLU A N 1
ATOM 1600 C CA . GLU A 1 199 ? -37.999 3.677 53.875 1.00 98.12 199 GLU A CA 1
ATOM 1601 C C . GLU A 1 199 ? -38.881 2.441 54.111 1.00 98.12 199 GLU A C 1
ATOM 1603 O O . GLU A 1 199 ? -39.586 2.370 55.122 1.00 98.12 199 GLU A O 1
ATOM 1608 N N . LEU A 1 200 ? -38.760 1.406 53.272 1.00 98.25 200 LEU A N 1
ATOM 1609 C CA . LEU A 1 200 ? -39.512 0.155 53.427 1.00 98.25 200 LEU A CA 1
ATOM 1610 C C . LEU A 1 200 ? -39.201 -0.573 54.743 1.00 98.25 200 LEU A C 1
ATOM 1612 O O . LEU A 1 200 ? -40.086 -1.188 55.342 1.00 98.25 200 LEU A O 1
ATOM 1616 N N . GLN A 1 201 ? -37.956 -0.525 55.223 1.00 98.12 201 GLN A N 1
ATOM 1617 C CA . GLN A 1 201 ? -37.590 -1.111 56.514 1.00 98.12 201 GLN A CA 1
ATOM 1618 C C . GLN A 1 201 ? -38.243 -0.365 57.681 1.00 98.12 201 GLN A C 1
ATOM 1620 O O . GLN A 1 201 ? -38.756 -1.012 58.600 1.00 98.12 201 GLN A O 1
ATOM 1625 N N . THR A 1 202 ? -38.262 0.970 57.643 1.00 97.81 202 THR A N 1
ATOM 1626 C CA . THR A 1 202 ? -38.922 1.780 58.677 1.00 97.81 202 THR A CA 1
ATOM 1627 C C . THR A 1 202 ? -40.435 1.572 58.683 1.00 97.81 202 THR A C 1
ATOM 1629 O O . THR A 1 202 ? -41.020 1.392 59.752 1.00 97.81 202 THR A O 1
ATOM 1632 N N . GLU A 1 203 ? -41.065 1.496 57.510 1.00 98.00 203 GLU A N 1
ATOM 1633 C CA . GLU A 1 203 ? -42.494 1.218 57.369 1.00 98.00 203 GLU A CA 1
ATOM 1634 C C . GLU A 1 203 ? -42.841 -0.189 57.873 1.00 98.00 203 GLU A C 1
ATOM 1636 O O . GLU A 1 203 ? -43.759 -0.362 58.678 1.00 98.00 203 GLU A O 1
ATOM 1641 N N . LYS A 1 204 ? -42.043 -1.200 57.504 1.00 98.12 204 LYS A N 1
ATOM 1642 C CA . LYS A 1 204 ? -42.187 -2.566 58.025 1.00 98.12 204 LYS A CA 1
ATOM 1643 C C . LYS A 1 204 ? -42.080 -2.607 59.549 1.00 98.12 204 LYS A C 1
ATOM 1645 O O . LYS A 1 204 ? -42.864 -3.303 60.200 1.00 98.12 204 LYS A O 1
ATOM 1650 N N . LEU A 1 205 ? -41.112 -1.895 60.129 1.00 98.06 205 LEU A N 1
ATOM 1651 C CA . LEU A 1 205 ? -40.942 -1.822 61.580 1.00 98.06 205 LEU A CA 1
ATOM 1652 C C . LEU A 1 205 ? -42.155 -1.161 62.243 1.00 98.06 205 LEU A C 1
ATOM 1654 O O . LEU A 1 205 ? -42.669 -1.694 63.228 1.00 98.06 205 LEU A O 1
ATOM 1658 N N . LYS A 1 206 ? -42.641 -0.052 61.676 1.00 98.06 206 LYS A N 1
ATOM 1659 C CA . LYS A 1 206 ? -43.843 0.642 62.141 1.00 98.06 206 LYS A CA 1
ATOM 1660 C C . LYS A 1 206 ? -45.056 -0.289 62.131 1.00 98.06 206 LYS A C 1
ATOM 1662 O O . LYS A 1 206 ? -45.641 -0.503 63.184 1.00 98.06 206 LYS A O 1
ATOM 1667 N N . HIS A 1 207 ? -45.354 -0.945 61.009 1.00 97.88 207 HIS A N 1
ATOM 1668 C CA . HIS A 1 207 ? -46.459 -1.907 60.922 1.00 97.88 207 HIS A CA 1
ATOM 1669 C C . HIS A 1 207 ? -46.318 -3.083 61.891 1.00 97.88 207 HIS A C 1
ATOM 1671 O O . HIS A 1 207 ? -47.307 -3.554 62.447 1.00 97.88 207 HIS A O 1
ATOM 1677 N N . THR A 1 208 ? -45.092 -3.554 62.126 1.00 98.00 208 THR A N 1
ATOM 1678 C CA . THR A 1 208 ? -44.838 -4.616 63.108 1.00 98.00 208 THR A CA 1
ATOM 1679 C C . THR A 1 208 ? -45.157 -4.145 64.530 1.00 98.00 208 THR A C 1
ATOM 1681 O O . THR A 1 208 ? -45.721 -4.905 65.318 1.00 98.00 208 THR A O 1
ATOM 1684 N N . ASN A 1 209 ? -44.806 -2.904 64.871 1.00 97.69 209 ASN A N 1
ATOM 1685 C CA . ASN A 1 209 ? -45.097 -2.320 66.178 1.00 97.69 209 ASN A CA 1
ATOM 1686 C C . ASN A 1 209 ? -46.588 -2.013 66.344 1.00 97.69 209 ASN A C 1
ATOM 1688 O O . ASN A 1 209 ? -47.153 -2.387 67.369 1.00 97.69 209 ASN A O 1
ATOM 1692 N N . ASP A 1 210 ? -47.227 -1.432 65.329 1.00 97.75 210 ASP A N 1
ATOM 1693 C CA . ASP A 1 210 ? -48.673 -1.197 65.303 1.00 97.75 210 ASP A CA 1
ATOM 1694 C C . ASP A 1 210 ? -49.420 -2.528 65.483 1.00 97.75 210 ASP A C 1
ATOM 1696 O O . ASP A 1 210 ? -50.286 -2.642 66.343 1.00 97.75 210 ASP A O 1
ATOM 1700 N N . GLY A 1 211 ? -49.012 -3.585 64.772 1.00 97.81 211 GLY A N 1
ATOM 1701 C CA . GLY A 1 211 ? -49.578 -4.926 64.933 1.00 97.81 211 GLY A CA 1
ATOM 1702 C C . GLY A 1 211 ? -49.438 -5.480 66.356 1.00 97.81 211 GLY A C 1
ATOM 1703 O O . GLY A 1 211 ? -50.402 -6.014 66.903 1.00 97.81 211 GLY A O 1
ATOM 1704 N N . LYS A 1 212 ? -48.270 -5.321 66.997 1.00 97.69 212 LYS A N 1
ATOM 1705 C CA . LYS A 1 212 ? -48.076 -5.708 68.409 1.00 97.69 212 LYS A CA 1
ATOM 1706 C C . LYS A 1 212 ? -48.9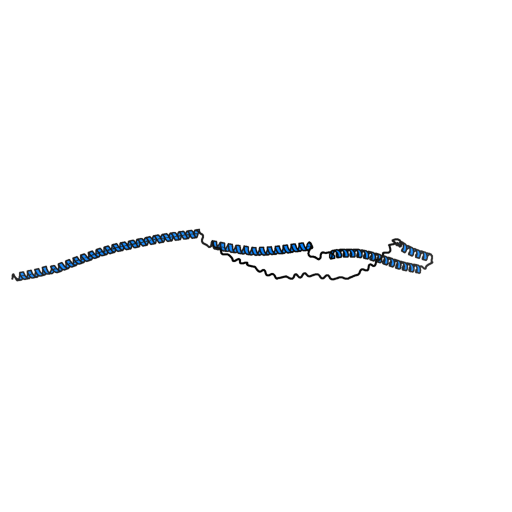73 -4.906 69.350 1.00 97.69 212 LYS A C 1
ATOM 1708 O O . LYS A 1 212 ? -49.528 -5.486 70.279 1.00 97.69 212 LYS A O 1
ATOM 1713 N N . HIS A 1 213 ? -49.109 -3.603 69.113 1.00 97.75 213 HIS A N 1
ATOM 1714 C CA . HIS A 1 213 ? -49.960 -2.733 69.915 1.00 97.75 213 HIS A CA 1
ATOM 1715 C C . HIS A 1 213 ? -51.434 -3.131 69.788 1.00 97.75 213 HIS A C 1
ATOM 1717 O O . HIS A 1 213 ? -52.070 -3.362 70.809 1.00 97.75 213 HIS A O 1
ATOM 1723 N N . LEU A 1 214 ? -51.939 -3.348 68.566 1.00 97.69 214 LEU A N 1
ATOM 1724 C CA . LEU A 1 214 ? -53.303 -3.838 68.343 1.00 97.69 214 LEU A CA 1
ATOM 1725 C C . LEU A 1 214 ? -53.555 -5.186 69.030 1.00 97.69 214 LEU A C 1
ATOM 1727 O O . LEU A 1 214 ? -54.603 -5.368 69.640 1.00 97.69 214 LEU A O 1
ATOM 1731 N N . ILE A 1 215 ? -52.607 -6.130 68.960 1.00 97.75 215 ILE A N 1
ATOM 1732 C CA . ILE A 1 215 ? -52.728 -7.420 69.661 1.00 97.75 215 ILE A CA 1
ATOM 1733 C C . ILE A 1 215 ? -52.841 -7.210 71.175 1.00 97.75 215 ILE A C 1
ATOM 1735 O O . ILE A 1 215 ? -53.613 -7.911 71.824 1.00 97.75 215 ILE A O 1
ATOM 1739 N N . GLN A 1 216 ? -52.072 -6.279 71.742 1.00 97.06 216 GLN A N 1
ATOM 1740 C CA . GLN A 1 216 ? -52.115 -5.977 73.169 1.00 97.06 216 GLN A CA 1
ATOM 1741 C C . GLN A 1 216 ? -53.444 -5.324 73.568 1.00 97.06 216 GLN A C 1
ATOM 1743 O O . GLN A 1 216 ? -54.093 -5.812 74.487 1.00 97.06 216 GLN A O 1
ATOM 1748 N N . THR A 1 217 ? -53.898 -4.308 72.831 1.00 97.50 217 THR A N 1
ATOM 1749 C CA . THR A 1 217 ? -55.199 -3.663 73.064 1.00 97.50 217 THR A CA 1
ATOM 1750 C C . THR A 1 217 ? -56.349 -4.662 72.948 1.00 97.50 217 THR A C 1
ATOM 1752 O O . THR A 1 217 ? -57.232 -4.679 73.793 1.00 97.50 217 THR A O 1
ATOM 1755 N N . LEU A 1 218 ? -56.323 -5.565 71.960 1.00 97.50 218 LEU A N 1
ATOM 1756 C CA . LEU A 1 218 ? -57.338 -6.617 71.836 1.00 97.50 218 LEU A CA 1
ATOM 1757 C C . LEU A 1 218 ? -57.360 -7.574 73.033 1.00 97.50 218 LEU A C 1
ATOM 1759 O O . LEU A 1 218 ? -58.426 -8.079 73.372 1.00 97.50 218 LEU A O 1
ATOM 1763 N N . LYS A 1 219 ? -56.211 -7.852 73.660 1.00 97.25 219 LYS A N 1
ATOM 1764 C CA . LYS A 1 219 ? -56.166 -8.664 74.885 1.00 97.25 219 LYS A CA 1
ATOM 1765 C C . LYS A 1 219 ? -56.777 -7.918 76.063 1.00 97.25 219 LYS A C 1
ATOM 1767 O O . LYS A 1 219 ? -57.603 -8.497 76.751 1.00 97.25 219 LYS A O 1
ATOM 1772 N N . GLU A 1 220 ? -56.411 -6.652 76.246 1.00 96.88 220 GLU A N 1
ATOM 1773 C CA . GLU A 1 220 ? -56.949 -5.797 77.312 1.00 96.88 220 GLU A CA 1
ATOM 1774 C C . GLU A 1 220 ? -58.474 -5.664 77.204 1.00 96.88 220 GLU A C 1
ATOM 1776 O O . GLU A 1 220 ? -59.179 -5.901 78.179 1.00 96.88 220 GLU A O 1
ATOM 1781 N N . GLU A 1 221 ? -58.995 -5.392 76.004 1.00 96.81 221 GLU A N 1
ATOM 1782 C CA . GLU A 1 221 ? -60.440 -5.333 75.742 1.00 96.81 221 GLU A CA 1
ATOM 1783 C C . GLU A 1 221 ? -61.135 -6.684 75.968 1.00 96.81 221 GLU A C 1
ATOM 1785 O O . GLU A 1 221 ? -62.245 -6.739 76.492 1.00 96.81 221 GLU A O 1
ATOM 1790 N N . ARG A 1 222 ? -60.493 -7.799 75.592 1.00 96.88 222 ARG A N 1
ATOM 1791 C CA . ARG A 1 222 ? -61.038 -9.144 75.828 1.00 96.88 222 ARG A CA 1
ATOM 1792 C C . ARG A 1 222 ? -61.124 -9.456 77.320 1.00 96.88 222 ARG A C 1
ATOM 1794 O O . ARG A 1 222 ? -62.127 -10.012 77.753 1.00 96.88 222 ARG A O 1
ATOM 1801 N N . ASP A 1 223 ? -60.082 -9.132 78.075 1.00 96.69 223 ASP A N 1
ATOM 1802 C CA . ASP A 1 223 ? -60.039 -9.384 79.514 1.00 96.69 223 ASP A CA 1
ATOM 1803 C C . ASP A 1 223 ? -61.059 -8.485 80.244 1.00 96.69 223 ASP A C 1
ATOM 1805 O O . ASP A 1 223 ? -61.813 -8.979 81.078 1.00 96.69 223 ASP A O 1
ATOM 1809 N N . ALA A 1 224 ? -61.200 -7.213 79.843 1.00 96.06 224 ALA A N 1
ATOM 1810 C CA . ALA A 1 224 ? -62.252 -6.321 80.346 1.00 96.06 224 ALA A CA 1
ATOM 1811 C C . ALA A 1 224 ? -63.671 -6.831 80.022 1.00 96.06 224 ALA A C 1
ATOM 1813 O O . ALA A 1 224 ? -64.568 -6.768 80.863 1.00 96.06 224 ALA A O 1
ATOM 1814 N N . LEU A 1 225 ? -63.884 -7.377 78.819 1.00 96.81 225 LEU A N 1
ATOM 1815 C CA . LEU A 1 225 ? -65.154 -8.002 78.441 1.00 96.81 225 LEU A CA 1
ATOM 1816 C C . LEU A 1 225 ? -65.451 -9.251 79.285 1.00 96.81 225 LEU A C 1
ATOM 1818 O O . LEU A 1 225 ? -66.602 -9.481 79.649 1.00 96.81 225 LEU A O 1
ATOM 1822 N N . GLU A 1 226 ? -64.433 -10.058 79.591 1.00 96.62 226 GLU A N 1
ATOM 1823 C CA . GLU A 1 226 ? -64.567 -11.245 80.441 1.00 96.62 226 GLU A CA 1
ATOM 1824 C C . GLU A 1 226 ? -64.942 -10.861 81.882 1.00 96.62 226 GLU A C 1
ATOM 1826 O O . GLU A 1 226 ? -65.839 -11.479 82.461 1.00 96.62 226 GLU A O 1
ATOM 1831 N N . GLU A 1 227 ? -64.336 -9.804 82.432 1.00 96.06 227 GLU A N 1
ATOM 1832 C CA . GLU A 1 227 ? -64.714 -9.231 83.732 1.00 96.06 227 GLU A CA 1
ATOM 1833 C C . GLU A 1 227 ? -66.162 -8.717 83.738 1.00 96.06 227 GLU A C 1
ATOM 1835 O O . GLU A 1 227 ? -66.944 -9.082 84.621 1.00 96.06 227 GLU A O 1
ATOM 1840 N N . GLU A 1 228 ? -66.557 -7.930 82.732 1.00 94.56 228 GLU A N 1
ATOM 1841 C CA . GLU A 1 228 ? -67.928 -7.420 82.601 1.00 94.56 228 GLU A CA 1
ATOM 1842 C C . GLU A 1 228 ? -68.940 -8.570 82.486 1.00 94.56 228 GLU A C 1
ATOM 1844 O O . GLU A 1 228 ? -70.007 -8.550 83.104 1.00 94.56 228 GLU A O 1
ATOM 1849 N N . GLN A 1 229 ? -68.592 -9.629 81.753 1.00 95.38 229 GLN A N 1
ATOM 1850 C CA . GLN A 1 229 ? -69.443 -10.804 81.612 1.00 95.38 229 GLN A CA 1
ATOM 1851 C C . GLN A 1 229 ? -69.574 -11.596 82.922 1.00 95.38 229 GLN A C 1
ATOM 1853 O O . GLN A 1 229 ? -70.663 -12.086 83.230 1.00 95.38 229 GLN A O 1
ATOM 1858 N N . GLN A 1 230 ? -68.513 -11.692 83.731 1.00 95.19 230 GLN A N 1
ATOM 1859 C CA . GLN A 1 230 ? -68.592 -12.271 85.078 1.00 95.19 230 GLN A CA 1
ATOM 1860 C C . GLN A 1 230 ? -69.481 -11.436 86.006 1.00 95.19 230 GLN A C 1
ATOM 1862 O O . GLN A 1 230 ? -70.315 -11.997 86.717 1.00 95.19 230 GLN A O 1
ATOM 1867 N N . LEU A 1 231 ? -69.356 -10.106 85.984 1.00 95.25 231 LEU A N 1
ATOM 1868 C CA . LEU A 1 231 ? -70.225 -9.208 86.751 1.00 95.25 231 LEU A CA 1
ATOM 1869 C C . LEU A 1 231 ? -71.694 -9.334 86.320 1.00 95.25 231 LEU A C 1
ATOM 1871 O O . LEU A 1 231 ? -72.583 -9.433 87.172 1.00 95.25 231 LEU A O 1
ATOM 1875 N N . ALA A 1 232 ? -71.959 -9.404 85.015 1.00 94.44 232 ALA A N 1
ATOM 1876 C CA . ALA A 1 232 ? -73.294 -9.640 84.473 1.00 94.44 232 ALA A CA 1
ATOM 1877 C C . ALA A 1 232 ? -73.872 -10.994 84.926 1.00 94.44 232 ALA A C 1
ATOM 1879 O O . ALA A 1 232 ? -75.032 -11.069 85.331 1.00 94.44 232 ALA A O 1
ATOM 1880 N N . ASN A 1 233 ? -73.066 -12.060 84.932 1.00 94.81 233 ASN A N 1
ATOM 1881 C CA . ASN A 1 233 ? -73.493 -13.370 85.429 1.00 94.81 233 ASN A CA 1
ATOM 1882 C C . ASN A 1 233 ? -73.778 -13.344 86.940 1.00 94.81 233 ASN A C 1
ATOM 1884 O O . ASN A 1 233 ? -74.836 -13.799 87.363 1.00 94.81 233 ASN A O 1
ATOM 1888 N N . ASN A 1 234 ? -72.894 -12.749 87.747 1.00 94.81 234 ASN A N 1
ATOM 1889 C CA . ASN A 1 234 ? -73.085 -12.622 89.196 1.00 94.81 234 ASN A CA 1
ATOM 1890 C C . ASN A 1 234 ? -74.355 -11.828 89.537 1.00 94.81 234 ASN A C 1
ATOM 1892 O O . ASN A 1 234 ? -75.123 -12.213 90.417 1.00 94.81 234 ASN A O 1
ATOM 1896 N N . THR A 1 235 ? -74.600 -10.717 88.838 1.00 93.75 235 THR A N 1
ATOM 1897 C CA . THR A 1 235 ? -75.824 -9.920 89.025 1.00 93.75 235 THR A CA 1
ATOM 1898 C C . THR A 1 235 ? -77.070 -10.678 88.570 1.00 93.75 235 THR A C 1
ATOM 1900 O O . THR A 1 235 ? -78.105 -10.597 89.231 1.00 93.75 235 THR A O 1
ATOM 1903 N N . TYR A 1 236 ? -76.983 -11.469 87.497 1.00 94.88 236 TYR A N 1
ATOM 1904 C CA . TYR A 1 236 ? -78.061 -12.360 87.071 1.00 94.88 236 TYR A CA 1
ATOM 1905 C C . TYR A 1 236 ? -78.373 -13.440 88.120 1.00 94.88 236 TYR A C 1
ATOM 1907 O O . TYR A 1 236 ? -79.539 -13.640 88.459 1.00 94.88 236 TYR A O 1
ATOM 1915 N N . GLU A 1 237 ? -77.353 -14.094 88.682 1.00 93.56 237 GLU A N 1
ATOM 1916 C CA . GLU A 1 237 ? -77.506 -15.071 89.768 1.00 93.56 237 GLU A CA 1
ATOM 1917 C C . GLU A 1 237 ? -78.136 -14.439 91.016 1.00 93.56 237 GLU A C 1
ATOM 1919 O O . GLU A 1 237 ? -79.068 -15.003 91.591 1.00 93.56 237 GLU A O 1
ATOM 1924 N N . GLN A 1 238 ? -77.698 -13.235 91.400 1.00 93.81 238 GLN A N 1
ATOM 1925 C CA . GLN A 1 238 ? -78.303 -12.472 92.496 1.00 93.81 238 GLN A CA 1
ATOM 1926 C C . GLN A 1 238 ? -79.778 -12.148 92.226 1.00 93.81 238 GLN A C 1
ATOM 1928 O O . GLN A 1 238 ? -80.617 -12.335 93.106 1.00 93.81 238 GLN A O 1
ATOM 1933 N N . LEU A 1 239 ? -80.121 -11.696 91.014 1.00 91.25 239 LEU A N 1
ATOM 1934 C CA . LEU A 1 239 ? -81.511 -11.446 90.619 1.00 91.25 239 LEU A CA 1
ATOM 1935 C C . LEU A 1 239 ? -82.358 -12.720 90.667 1.00 91.25 239 LEU A C 1
ATOM 1937 O O . LEU A 1 239 ? -83.511 -12.667 91.093 1.00 91.25 239 LEU A O 1
ATOM 1941 N N . GLN A 1 240 ? -81.803 -13.859 90.251 1.00 90.75 240 GLN A N 1
ATOM 1942 C CA . GLN A 1 240 ? -82.490 -15.144 90.297 1.00 90.75 240 GLN A CA 1
ATOM 1943 C C . GLN A 1 240 ? -82.702 -15.614 91.746 1.00 90.75 240 GLN A C 1
ATOM 1945 O O . GLN A 1 240 ? -83.820 -15.991 92.084 1.00 90.75 240 GLN A O 1
ATOM 1950 N N . SER A 1 241 ? -81.699 -15.477 92.622 1.00 91.88 241 SER A N 1
ATOM 1951 C CA . SER A 1 241 ? -81.838 -15.726 94.068 1.00 91.88 241 SER A CA 1
ATOM 1952 C C . SER A 1 241 ? -82.927 -14.853 94.691 1.00 91.88 241 SER A C 1
ATOM 1954 O O . SER A 1 241 ? -83.827 -15.365 95.350 1.00 91.88 241 SER A O 1
ATOM 1956 N N . LEU A 1 242 ? -82.905 -13.539 94.433 1.00 89.31 242 LEU A N 1
ATOM 1957 C CA . LEU A 1 242 ? -83.923 -12.606 94.929 1.00 89.31 242 LEU A CA 1
ATOM 1958 C C . LEU A 1 242 ? -85.321 -12.942 94.401 1.00 89.31 242 LEU A C 1
ATOM 1960 O O . LEU A 1 242 ? -86.308 -12.831 95.127 1.00 89.31 242 LEU A O 1
ATOM 1964 N N . LYS A 1 243 ? -85.429 -13.363 93.139 1.00 90.69 243 LYS A N 1
ATOM 1965 C CA . LYS A 1 243 ? -86.688 -13.822 92.548 1.00 90.69 243 LYS A CA 1
ATOM 1966 C C . LYS A 1 243 ? -87.194 -15.096 93.227 1.00 90.69 243 LYS A C 1
ATOM 1968 O O . LYS A 1 243 ? -88.393 -15.194 93.494 1.00 90.69 243 LYS A O 1
ATOM 1973 N N . ASP A 1 244 ? -86.309 -16.043 93.521 1.00 88.25 244 ASP A N 1
ATOM 1974 C CA . ASP A 1 244 ? -86.656 -17.288 94.204 1.00 88.25 244 ASP A CA 1
ATOM 1975 C C . ASP A 1 244 ? -87.065 -17.015 95.666 1.00 88.25 244 ASP A C 1
ATOM 1977 O O . ASP A 1 244 ? -88.118 -17.493 96.095 1.00 88.25 244 ASP A O 1
ATOM 1981 N N . GLU A 1 245 ? -86.349 -16.150 96.393 1.00 87.75 245 GLU A N 1
ATOM 1982 C CA . GLU A 1 245 ? -86.727 -15.652 97.728 1.00 87.75 245 GLU A CA 1
ATOM 1983 C C . GLU A 1 245 ? -88.090 -14.945 97.727 1.00 87.75 245 GLU A C 1
ATOM 1985 O O . GLU A 1 245 ? -88.942 -15.209 98.585 1.00 87.75 245 GLU A O 1
ATOM 1990 N N . LEU A 1 246 ? -88.337 -14.077 96.741 1.00 83.81 246 LEU A N 1
ATOM 1991 C CA . LEU A 1 246 ? -89.623 -13.407 96.559 1.00 83.81 246 LEU A CA 1
ATOM 1992 C C . LEU A 1 246 ? -90.741 -14.428 96.304 1.00 83.81 246 LEU A C 1
ATOM 1994 O O . LEU A 1 246 ? -91.823 -14.328 96.881 1.00 83.81 246 LEU A O 1
ATOM 1998 N N . SER A 1 247 ? -90.486 -15.447 95.479 1.00 81.25 247 SER A N 1
ATOM 1999 C CA . SER A 1 247 ? -91.450 -16.520 95.219 1.00 81.25 247 SER A CA 1
ATOM 2000 C C . SER A 1 247 ? -91.731 -17.381 96.461 1.00 81.25 247 SER A C 1
ATOM 2002 O O . SER A 1 247 ? -92.875 -17.787 96.667 1.00 81.25 247 SER A O 1
ATOM 2004 N N . GLY A 1 248 ? -90.727 -17.599 97.321 1.00 77.06 248 GLY A N 1
ATOM 2005 C CA . GLY A 1 248 ? -90.839 -18.342 98.579 1.00 77.06 248 GLY A CA 1
ATOM 2006 C C . GLY A 1 248 ? -91.519 -17.568 99.714 1.00 77.06 248 GLY A C 1
ATOM 2007 O O . GLY A 1 248 ? -92.172 -18.174 100.562 1.00 77.06 248 GLY A O 1
ATOM 2008 N N . THR A 1 249 ? -91.439 -16.234 99.713 1.00 72.12 249 THR A N 1
ATOM 2009 C CA . THR A 1 249 ? -92.142 -15.357 100.672 1.00 72.12 249 THR A CA 1
ATOM 2010 C C . THR A 1 249 ? -93.566 -15.002 100.236 1.00 72.12 249 THR A C 1
ATOM 2012 O O . THR A 1 249 ? -94.427 -14.811 101.091 1.00 72.12 249 THR A O 1
ATOM 2015 N N . ASN A 1 250 ? -93.868 -14.998 98.935 1.00 69.81 250 ASN A N 1
ATOM 2016 C CA . ASN A 1 250 ? -95.216 -14.782 98.391 1.00 69.81 250 ASN A CA 1
ATOM 2017 C C . ASN A 1 250 ? -96.341 -15.681 98.980 1.00 69.81 250 ASN A C 1
ATOM 2019 O O . ASN A 1 250 ? -97.448 -15.183 99.195 1.00 69.81 250 ASN A O 1
ATOM 2023 N N . PRO A 1 251 ? -96.138 -16.979 99.300 1.00 65.38 251 PRO A N 1
ATOM 2024 C CA . PRO A 1 251 ? -97.174 -17.775 99.953 1.00 65.38 251 PRO A CA 1
ATOM 2025 C C . PRO A 1 251 ? -97.439 -17.361 101.406 1.00 65.38 251 PRO A C 1
ATOM 2027 O O . PRO A 1 251 ? -98.496 -17.713 101.916 1.00 65.38 251 PRO A O 1
ATOM 2030 N N . VAL A 1 252 ? -96.552 -16.610 102.075 1.00 68.56 252 VAL A N 1
ATOM 2031 C CA . VAL A 1 252 ? -96.719 -16.226 103.490 1.00 68.56 252 VAL A CA 1
ATOM 2032 C C . VAL A 1 252 ? -97.885 -15.246 103.682 1.00 68.56 252 VAL A C 1
ATOM 2034 O O . VAL A 1 252 ? -98.774 -15.569 104.469 1.00 68.56 252 VAL A O 1
ATOM 2037 N N . PRO A 1 253 ? -98.005 -14.127 102.935 1.00 71.31 253 PRO A N 1
ATOM 2038 C CA . PRO A 1 253 ? -99.209 -13.295 102.971 1.00 71.31 253 PRO A CA 1
ATOM 2039 C C . PRO A 1 253 ? -100.489 -14.068 102.634 1.00 71.31 253 PRO A C 1
ATOM 2041 O O . PRO A 1 253 ? -101.518 -13.854 103.270 1.00 71.31 253 PRO A O 1
ATOM 2044 N N . ILE A 1 254 ? -100.428 -15.000 101.67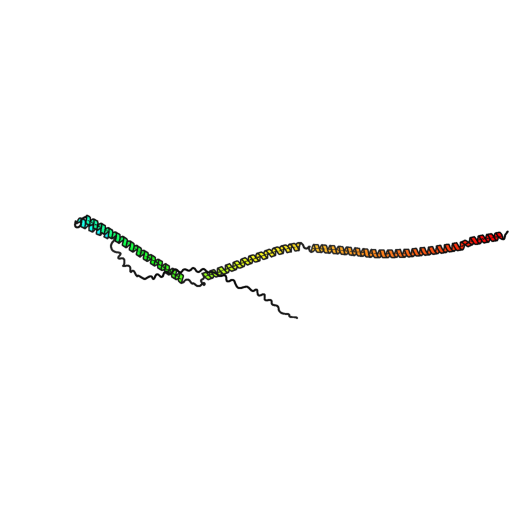5 1.00 69.62 254 ILE A N 1
ATOM 2045 C CA . ILE A 1 254 ? -101.574 -15.833 101.273 1.00 69.62 254 ILE A CA 1
ATOM 2046 C C . ILE A 1 254 ? -101.961 -16.812 102.398 1.00 69.62 254 ILE A C 1
ATOM 2048 O O . ILE A 1 254 ? -103.146 -17.035 102.651 1.00 69.62 254 ILE A O 1
ATOM 2052 N N . GLN A 1 255 ? -100.984 -17.396 103.093 1.00 65.88 255 GLN A N 1
ATOM 2053 C CA . GLN A 1 255 ? -101.183 -18.286 104.237 1.00 65.88 255 GLN A CA 1
ATOM 2054 C C . GLN A 1 255 ? -101.739 -17.512 105.440 1.00 65.88 255 GLN A C 1
ATOM 2056 O O . GLN A 1 255 ? -102.737 -17.937 106.016 1.00 65.88 255 GLN A O 1
ATOM 2061 N N . CYS A 1 256 ? -101.178 -16.340 105.757 1.00 67.12 256 CYS A N 1
ATOM 2062 C CA . CYS A 1 256 ? -101.689 -15.448 106.797 1.00 67.12 256 CYS A CA 1
ATOM 2063 C C . CYS A 1 256 ? -103.113 -14.972 106.487 1.00 67.12 256 CYS A C 1
ATOM 2065 O O . CYS A 1 256 ? -103.957 -15.002 107.373 1.00 67.12 256 CYS A O 1
ATOM 2067 N N . GLN A 1 257 ? -103.439 -14.618 105.237 1.00 71.38 257 GLN A N 1
ATOM 2068 C CA . GLN A 1 257 ? -104.824 -14.322 104.839 1.00 71.38 257 GLN A CA 1
ATOM 2069 C C . GLN A 1 257 ? -105.758 -15.517 105.078 1.00 71.38 257 GLN A C 1
ATOM 2071 O O . GLN A 1 257 ? -106.860 -15.343 105.597 1.00 71.38 257 GLN A O 1
ATOM 2076 N N . LYS A 1 258 ? -105.324 -16.740 104.743 1.00 73.19 258 LYS A N 1
ATOM 2077 C CA . LYS A 1 258 ? -106.101 -17.965 105.001 1.00 73.19 258 LYS A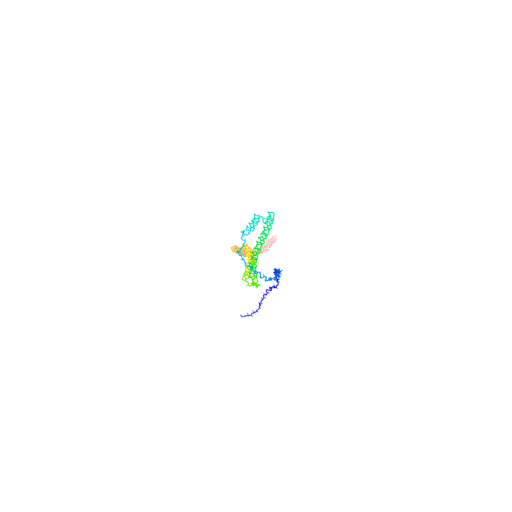 CA 1
ATOM 2078 C C . LYS A 1 258 ? -106.267 -18.259 106.496 1.00 73.19 258 LYS A C 1
ATOM 2080 O O . LYS A 1 258 ? -107.316 -18.761 106.889 1.00 73.19 258 LYS A O 1
ATOM 2085 N N . GLU A 1 259 ? -105.261 -17.987 107.322 1.00 68.50 259 GLU A N 1
ATOM 2086 C CA . GLU A 1 259 ? -105.315 -18.172 108.777 1.00 68.50 259 GLU A CA 1
ATOM 2087 C C . GLU A 1 259 ? -106.158 -17.095 109.468 1.00 68.50 259 GLU A C 1
ATOM 2089 O O . GLU A 1 259 ? -107.009 -17.448 110.281 1.00 68.50 259 GLU A O 1
ATOM 2094 N N . CYS A 1 260 ? -106.045 -15.822 109.074 1.00 69.44 260 CYS A N 1
ATOM 2095 C CA . CYS A 1 260 ? -106.953 -14.755 109.509 1.00 69.44 260 CYS A CA 1
ATOM 2096 C C . CYS A 1 260 ? -108.416 -15.099 109.180 1.00 69.44 260 CYS A C 1
ATOM 2098 O O . CYS A 1 260 ? -109.273 -15.006 110.054 1.00 69.44 260 CYS A O 1
ATOM 2100 N N . ALA A 1 261 ? -108.692 -15.615 107.976 1.00 70.00 261 ALA A N 1
ATOM 2101 C CA . ALA A 1 261 ? -110.031 -16.074 107.596 1.00 70.00 261 ALA A CA 1
ATOM 2102 C C . ALA A 1 261 ? -110.517 -17.302 108.403 1.00 70.00 261 ALA A C 1
ATOM 2104 O O . ALA A 1 261 ? -111.721 -17.501 108.577 1.00 70.00 261 ALA A O 1
ATOM 2105 N N . LYS A 1 262 ? -109.607 -18.154 108.904 1.00 70.75 262 LYS A N 1
ATOM 2106 C CA . LYS A 1 262 ? -109.951 -19.256 109.823 1.00 70.75 262 LYS A CA 1
ATOM 2107 C C . LYS A 1 262 ? -110.241 -18.755 111.240 1.00 70.75 262 LYS A C 1
ATOM 2109 O O . LYS A 1 262 ? -111.153 -19.286 111.865 1.00 70.75 262 LYS A O 1
ATOM 2114 N N . ILE A 1 263 ? -109.505 -17.755 111.726 1.00 66.06 263 ILE A N 1
ATOM 2115 C CA . ILE A 1 263 ? -109.725 -17.124 113.038 1.00 66.06 263 ILE A CA 1
ATOM 2116 C C . ILE A 1 263 ? -111.058 -16.364 113.047 1.00 66.06 263 ILE A C 1
ATOM 2118 O O . ILE A 1 263 ? -111.834 -16.531 113.983 1.00 66.06 263 ILE A O 1
ATOM 2122 N N . GLU A 1 264 ? -111.391 -15.631 111.979 1.00 62.50 264 GLU A N 1
ATOM 2123 C CA . GLU A 1 264 ? -112.717 -15.008 111.821 1.00 62.50 264 GLU A CA 1
ATOM 2124 C C . GLU A 1 264 ? -113.856 -16.043 111.840 1.00 62.50 264 GLU A C 1
ATOM 2126 O O . GLU A 1 264 ? -114.915 -15.784 112.402 1.00 62.50 264 GLU A O 1
ATOM 2131 N N . LYS A 1 265 ? -113.633 -17.252 111.305 1.00 60.66 265 LYS A N 1
ATOM 2132 C CA . LYS A 1 265 ? -114.600 -18.364 111.378 1.00 60.66 265 LYS A CA 1
ATOM 2133 C C . LYS A 1 265 ? -114.694 -19.057 112.742 1.00 60.66 265 LYS A C 1
ATOM 2135 O O . LYS A 1 265 ? -115.626 -19.826 112.933 1.00 60.66 265 LYS A O 1
ATOM 2140 N N . GLN A 1 266 ? -113.746 -18.841 113.655 1.00 57.00 266 GLN A N 1
ATOM 2141 C CA . GLN A 1 266 ? -113.789 -19.363 115.030 1.00 57.00 266 GLN A CA 1
ATOM 2142 C C . GLN A 1 266 ? -114.354 -18.342 116.034 1.00 57.00 266 GLN A C 1
ATOM 2144 O O . GLN A 1 266 ? -114.533 -18.677 117.203 1.00 57.00 266 GLN A O 1
ATOM 2149 N N . GLN A 1 267 ? -114.641 -17.114 115.587 1.00 50.28 267 GLN A N 1
ATOM 2150 C CA . GLN A 1 267 ? -115.276 -16.045 116.373 1.00 50.28 267 GLN A CA 1
ATOM 2151 C C . GLN A 1 267 ? -116.740 -15.775 115.964 1.00 50.28 267 GLN A C 1
ATOM 2153 O O . GLN A 1 267 ? -117.311 -14.751 116.338 1.00 50.28 267 GLN A O 1
ATOM 2158 N N . LEU A 1 268 ? -117.347 -16.716 115.237 1.00 46.34 268 LEU A N 1
ATOM 2159 C CA . LEU A 1 268 ? -118.772 -16.808 114.899 1.00 46.34 268 LEU A CA 1
ATOM 2160 C C . LEU A 1 268 ? -119.315 -18.141 115.416 1.00 46.34 268 LEU A C 1
ATOM 2162 O O . LEU A 1 268 ? -120.470 -18.146 115.893 1.00 46.34 268 LEU A O 1
#

Organism: Clonorchis sinensis (NCBI:txid79923)